Protein AF-0000000078817291 (afdb_homodimer)

Foldseek 3Di:
DVVVVVVVVVVVVVVVVVVVCVVVVVVCVVVAFPVDWDFPPDDDDDQVVVQTKTWGHPDLFKIKIKGADAPVQDDPVQWGDPVVVVVRCCVHQLVSVCSNLVNFHKDWDDKDKDFAATHHHGWMKMKMKGFPDDDPFKTWIKMFIDTPNHTGMIMITMMTGDDDPPPPPDPPD/DVVVVVVVVVVVVVVVVVVVCVVVVVVVVVVAFPVDWDFPPDDDDDQVVVQTKTWGHPDLFKIKIKGADAPVQADPVQWGDPVVVVVRCCVHQLVSVCSNLVNFHKDWDDKDKDFAATHHHGWMKMKMKGFPDDDPFKTWIKMFIDTPNHTGMIMITMMTGDDDPPPPPDPPD

Secondary structure (DSSP, 8-state):
-HHHHHHHHHHHHHHHHHHHHHHHHHHHHHHH---S-EE---SSSHHHHTT--EEEE-SSSEEEEEEE--GGGB-TTSSB-HHHHHHHHHHHHHHHHHHHTTS--EEEEEEEEEE-----TTPEEEEEEEEEEE-SSEEEEEEEEEETTEEEEEEEEEEEEPP----------/-HHHHHHHHHHHHHHHHHHHHHHHHHHHHHHH---S-EE---SSSHHHHTT--EEEE-SSSEEEEEEE--GGGB-TTSSB-HHHHHHHHHHHHHHHHHHHTTS--EEEEEEEEEE-----TTPEEEEEEEEEEE-SSEEEEEEEEEETTEEEEEEEEEEEEPP----------

Radius of gyration: 27.85 Å; Cα contacts (8 Å, |Δi|>4): 710; chains: 2; bounding box: 66×127×63 Å

Nearest PDB structures (foldseek):
  4ord-assembly1_A  TM=9.014E-01  e=3.142E-10  Danio rerio
  2h4u-assembly1_A  TM=9.030E-01  e=4.399E-10  Homo sapiens
  4k02-assembly1_A  TM=8.921E-01  e=9.120E-10  Arabidopsis thaliana
  3f5o-assembly1_B  TM=9.009E-01  e=1.207E-09  Homo sapiens
  2h4u-assembly1_D  TM=8.824E-01  e=1.277E-09  Homo sapiens

Solvent-accessible surface area (backbone atoms only — not comparable to full-atom values): 17825 Å² total; per-residue (Å²): 121,69,70,60,54,56,51,51,51,50,48,49,52,51,48,47,51,53,48,46,50,45,44,46,45,41,41,50,48,50,72,44,51,54,75,49,72,39,77,70,40,73,59,84,15,30,51,35,71,67,74,31,40,34,35,28,38,74,52,87,46,33,32,39,29,36,42,69,38,44,71,57,37,17,34,97,86,61,31,53,24,68,24,49,56,46,24,51,46,44,52,49,47,48,49,47,48,16,55,62,56,76,63,37,56,61,46,70,37,35,41,38,37,37,50,69,52,85,50,40,69,72,38,56,39,40,34,41,32,38,59,75,44,73,59,95,47,37,34,34,34,39,36,39,32,25,44,91,90,34,72,23,33,39,35,42,37,35,31,38,50,53,76,75,75,67,73,75,72,66,72,80,117,122,68,69,59,54,56,53,50,51,51,49,48,52,51,48,48,51,51,48,46,49,45,43,48,47,42,41,49,47,49,72,44,49,53,74,49,72,38,76,69,42,73,59,85,14,29,51,34,71,69,75,31,41,34,35,28,37,73,50,86,47,32,32,39,29,37,41,69,39,45,72,57,37,17,34,96,87,63,30,53,23,66,24,50,56,44,22,50,46,44,52,48,47,48,50,47,48,18,56,63,57,75,62,37,56,60,45,69,38,34,42,38,37,37,48,70,52,84,51,38,70,72,39,55,38,40,34,41,31,37,58,74,44,75,58,95,47,38,35,34,34,41,36,39,33,27,44,92,91,33,74,23,31,38,35,42,39,35,30,37,50,53,78,75,75,67,74,76,72,65,75,81,116

Sequence (346 aa):
MATKIISTKISYIFFYNCFYNLINFNLHIIKIMSNEFEQISIKSGFMKHNGGVLFRTMSETEYEFKSIINENHLNNAGITHGGYLSALIDAGAGTAAHRASGNAPCVTISLDLKFIGASKVGDEITGFTRILKKTNSLVFLFCELKCNNKIITSASGIWKILKIKSSNLGPGGMATKIISTKISYIFFYNCFYNLINFNLHIIKIMSNEFEQISIKSGFMKHNGGVLFRTMSETEYEFKSIINENHLNNAGITHGGYLSALIDAGAGTAAHRASGNAPCVTISLDLKFIGASKVGDEITGFTRILKKTNSLVFLFCELKCNNKIITSASGIWKILKIKSSNLGPGG

Organism: Pelagibacter ubique (strain HTCC1062) (NCBI:txid335992)

Structure (mmCIF, N/CA/C/O backbone):
data_AF-0000000078817291-model_v1
#
loop_
_entity.id
_entity.type
_entity.pdbx_description
1 polymer 'Thioesterase superfamily protein'
#
loop_
_atom_site.group_PDB
_atom_site.id
_atom_site.type_symbol
_atom_site.label_atom_id
_atom_site.label_alt_id
_atom_site.label_comp_id
_atom_site.label_asym_id
_atom_site.label_entity_id
_atom_site.label_seq_id
_atom_site.pdbx_PDB_ins_code
_atom_site.Cartn_x
_atom_site.Cartn_y
_atom_site.Cartn_z
_atom_site.occupancy
_atom_site.B_iso_or_equiv
_atom_site.auth_seq_id
_atom_site.auth_comp_id
_atom_site.auth_asym_id
_atom_site.auth_atom_id
_atom_site.pdbx_PDB_model_num
ATOM 1 N N . MET A 1 1 ? 8.359 61.969 35.188 1 34.5 1 MET A N 1
ATOM 2 C CA . MET A 1 1 ? 7.727 61.844 33.875 1 34.5 1 MET A CA 1
ATOM 3 C C . MET A 1 1 ? 8.312 60.688 33.062 1 34.5 1 MET A C 1
ATOM 5 O O . MET A 1 1 ? 7.715 60.219 32.094 1 34.5 1 MET A O 1
ATOM 9 N N . ALA A 1 2 ? 9.539 60.281 33.438 1 52.88 2 ALA A N 1
ATOM 10 C CA . ALA A 1 2 ? 10.266 59.25 32.688 1 52.88 2 ALA A CA 1
ATOM 11 C C . ALA A 1 2 ? 9.758 57.875 33.031 1 52.88 2 ALA A C 1
ATOM 13 O O . ALA A 1 2 ? 9.844 56.938 32.219 1 52.88 2 ALA A O 1
ATOM 14 N N . THR A 1 3 ? 9.133 57.719 34.188 1 53.56 3 THR A N 1
ATOM 15 C CA . THR A 1 3 ? 8.742 56.375 34.562 1 53.56 3 THR A CA 1
ATOM 16 C C . THR A 1 3 ? 7.5 55.938 33.812 1 53.56 3 THR A C 1
ATOM 18 O O . THR A 1 3 ? 7.309 54.75 33.594 1 53.56 3 THR A O 1
ATOM 21 N N . LYS A 1 4 ? 6.672 56.938 33.312 1 56.59 4 LYS A N 1
ATOM 22 C CA . LYS A 1 4 ? 5.441 56.531 32.625 1 56.59 4 LYS A CA 1
ATOM 23 C C . LYS A 1 4 ? 5.723 56.125 31.188 1 56.59 4 LYS A C 1
ATOM 25 O O . LYS A 1 4 ? 5.027 55.281 30.641 1 56.59 4 LYS A O 1
ATOM 30 N N . ILE A 1 5 ? 6.891 56.562 30.641 1 56.38 5 ILE A N 1
ATOM 31 C CA . ILE A 1 5 ? 7.16 56.219 29.25 1 56.38 5 ILE A CA 1
ATOM 32 C C . ILE A 1 5 ? 7.648 54.781 29.141 1 56.38 5 ILE A C 1
ATOM 34 O O . ILE A 1 5 ? 7.258 54.062 28.219 1 56.38 5 ILE A O 1
ATOM 38 N N . ILE A 1 6 ? 8.328 54.312 30.234 1 60.19 6 ILE A N 1
ATOM 39 C CA . ILE A 1 6 ? 8.852 52.938 30.188 1 60.19 6 ILE A CA 1
ATOM 40 C C . ILE A 1 6 ? 7.711 51.938 30.375 1 60.19 6 ILE A C 1
ATOM 42 O O . ILE 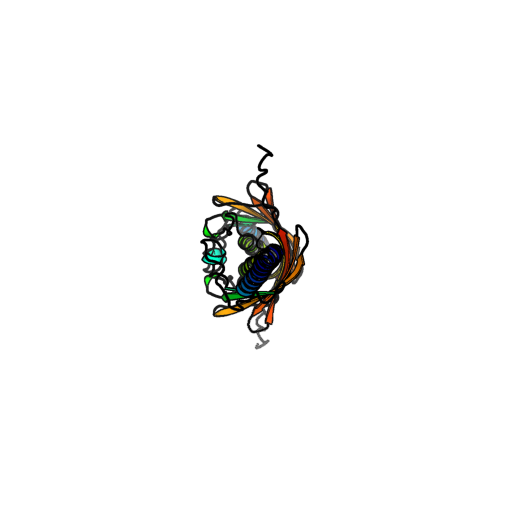A 1 6 ? 7.66 50.906 29.688 1 60.19 6 ILE A O 1
ATOM 46 N N . SER A 1 7 ? 6.699 52.438 31.094 1 60.31 7 SER A N 1
ATOM 47 C CA . SER A 1 7 ? 5.582 51.531 31.297 1 60.31 7 SER A CA 1
ATOM 48 C C . SER A 1 7 ? 4.715 51.406 30.047 1 60.31 7 SER A C 1
ATOM 50 O O . SER A 1 7 ? 4.273 50.312 29.703 1 60.31 7 SER A O 1
ATOM 52 N N . THR A 1 8 ? 4.691 52.531 29.234 1 61.34 8 THR A N 1
ATOM 53 C CA . THR A 1 8 ? 3.857 52.469 28.047 1 61.34 8 THR A CA 1
ATOM 54 C C . THR A 1 8 ? 4.551 51.719 26.922 1 61.34 8 THR A C 1
ATOM 56 O O . THR A 1 8 ? 3.895 51.031 26.125 1 61.34 8 THR A O 1
ATOM 59 N N . LYS A 1 9 ? 5.945 51.719 26.828 1 65.69 9 LYS A N 1
ATOM 60 C CA . LYS A 1 9 ? 6.676 51 25.812 1 65.69 9 LYS A CA 1
ATOM 61 C C . LYS A 1 9 ? 6.688 49.5 26.109 1 65.69 9 LYS A C 1
ATOM 63 O O . LYS A 1 9 ? 6.535 48.656 25.219 1 65.69 9 LYS A O 1
ATOM 68 N N . ILE A 1 10 ? 6.664 49.188 27.422 1 61.78 10 ILE A N 1
ATOM 69 C CA . ILE A 1 10 ? 6.629 47.781 27.797 1 61.78 10 ILE A CA 1
ATOM 70 C C . ILE A 1 10 ? 5.23 47.219 27.562 1 61.78 10 ILE A C 1
ATOM 72 O O . ILE A 1 10 ? 5.082 46.094 27.047 1 61.78 10 ILE A O 1
ATOM 76 N N . SER A 1 11 ? 4.234 48.188 27.766 1 63.41 11 SER A N 1
ATOM 77 C CA . SER A 1 11 ? 2.867 47.75 27.516 1 63.41 11 SER A CA 1
ATOM 78 C C . SER A 1 11 ? 2.607 47.594 26.016 1 63.41 11 SER A C 1
ATOM 80 O O . SER A 1 11 ? 1.955 46.656 25.578 1 63.41 11 SER A O 1
ATOM 82 N N . TYR A 1 12 ? 3.309 48.438 25.219 1 63.47 12 TYR A N 1
ATOM 83 C CA . TYR A 1 12 ? 3.129 48.344 23.781 1 63.47 12 TYR A CA 1
ATOM 84 C C . TYR A 1 12 ? 3.865 47.156 23.219 1 63.47 12 TYR A C 1
ATOM 86 O O . TYR A 1 12 ? 3.346 46.438 22.344 1 63.47 12 TYR A O 1
ATOM 94 N N . ILE A 1 13 ? 5.035 46.844 23.766 1 61.28 13 ILE A N 1
ATOM 95 C CA . ILE A 1 13 ? 5.801 45.688 23.312 1 61.28 13 ILE A CA 1
ATOM 96 C C . ILE A 1 13 ? 5.105 44.406 23.766 1 61.28 13 ILE A C 1
ATOM 98 O O . ILE A 1 13 ? 5.004 43.438 23 1 61.28 13 ILE A O 1
ATOM 102 N N . PHE A 1 14 ? 4.516 44.344 24.969 1 60.59 14 PHE A N 1
ATOM 103 C CA . PHE A 1 14 ? 3.756 43.188 25.453 1 60.59 14 PHE A CA 1
ATOM 104 C C . PHE A 1 14 ? 2.465 43.031 24.656 1 60.59 14 PHE A C 1
ATOM 106 O O . PHE A 1 14 ? 2.105 41.906 24.281 1 60.59 14 PHE A O 1
ATOM 113 N N . PHE A 1 15 ? 1.815 44.156 24.312 1 60.88 15 PHE A N 1
ATOM 114 C CA . PHE A 1 15 ? 0.6 44.094 23.516 1 60.88 15 PHE A CA 1
ATOM 115 C C . PHE A 1 15 ? 0.917 43.688 22.078 1 60.88 15 PHE A C 1
ATOM 117 O O . PHE A 1 15 ? 0.184 42.906 21.484 1 60.88 15 PHE A O 1
ATOM 124 N N . TYR A 1 16 ? 2.031 44.062 21.547 1 57.22 16 TYR A N 1
ATOM 125 C CA . TYR A 1 16 ? 2.463 43.688 20.219 1 57.22 16 TYR A CA 1
ATOM 126 C C . TYR A 1 16 ? 2.832 42.219 20.172 1 57.22 16 TYR A C 1
ATOM 128 O O . TYR A 1 16 ? 2.449 41.5 19.234 1 57.22 16 TYR A O 1
ATOM 136 N N . ASN A 1 17 ? 3.473 41.688 21.172 1 59.72 17 ASN A N 1
ATOM 137 C CA . ASN A 1 17 ? 3.824 40.25 21.203 1 59.72 17 ASN A CA 1
ATOM 138 C C . ASN A 1 17 ? 2.596 39.375 21.453 1 59.72 17 ASN A C 1
ATOM 140 O O . ASN A 1 17 ? 2.469 38.312 20.859 1 59.72 17 ASN A O 1
ATOM 144 N N . CYS A 1 18 ? 1.639 39.812 22.312 1 57.06 18 CYS A N 1
ATOM 145 C CA . CYS A 1 18 ? 0.366 39.125 22.484 1 57.06 18 CYS A CA 1
ATOM 146 C C . CYS A 1 18 ? -0.467 39.188 21.219 1 57.06 18 CYS A C 1
ATOM 148 O O . CYS A 1 18 ? -1.052 38.156 20.812 1 57.06 18 CYS A O 1
ATOM 150 N N . PHE A 1 19 ? -0.463 40.281 20.547 1 60.22 19 PHE A N 1
ATOM 151 C CA . PHE A 1 19 ? -1.183 40.438 19.281 1 60.22 19 PHE A CA 1
ATOM 152 C C . PHE A 1 19 ? -0.507 39.656 18.172 1 60.22 19 PHE A C 1
ATOM 154 O O . PHE A 1 19 ? -1.18 39 17.375 1 60.22 19 PHE A O 1
ATOM 161 N N . TYR A 1 20 ? 0.756 39.594 18.141 1 54.47 20 TYR A N 1
ATOM 162 C CA . TYR A 1 20 ? 1.513 38.812 17.188 1 54.47 20 TYR A CA 1
ATOM 163 C C . TYR A 1 20 ? 1.327 37.312 17.469 1 54.47 20 TYR A C 1
ATOM 165 O O . TYR A 1 20 ? 1.122 36.531 16.531 1 54.47 20 TYR A O 1
ATOM 173 N N . ASN A 1 21 ? 1.396 36.875 18.703 1 58.47 21 ASN A N 1
ATOM 174 C CA . ASN A 1 21 ? 1.086 35.5 19.047 1 58.47 21 ASN A CA 1
ATOM 175 C C . ASN A 1 21 ? -0.374 35.156 18.766 1 58.47 21 ASN A C 1
ATOM 177 O O . ASN A 1 21 ? -0.682 34.062 18.312 1 58.47 21 ASN A O 1
ATOM 181 N N . LEU A 1 22 ? -1.215 36.156 18.953 1 57.78 22 LEU A N 1
ATOM 182 C CA . LEU A 1 22 ? -2.621 36 18.609 1 57.78 22 LEU A CA 1
ATOM 183 C C . LEU A 1 22 ? -2.801 35.938 17.094 1 57.78 22 LEU A C 1
ATOM 185 O O . LEU A 1 22 ? -3.58 35.125 16.578 1 57.78 22 LEU A O 1
ATOM 189 N N . ILE A 1 23 ? -2.125 36.719 16.406 1 55.28 23 ILE A N 1
ATOM 190 C CA . ILE A 1 23 ? -2.17 36.688 14.945 1 55.28 23 ILE A CA 1
ATOM 191 C C . ILE A 1 23 ? -1.49 35.406 14.438 1 55.28 23 ILE A C 1
ATOM 193 O O . ILE A 1 23 ? -2.012 34.75 13.555 1 55.28 23 ILE A O 1
ATOM 197 N N . ASN A 1 24 ? -0.337 35.094 14.891 1 54.78 24 ASN A N 1
ATOM 198 C CA . ASN A 1 24 ? 0.301 33.844 14.539 1 54.78 24 ASN A CA 1
ATOM 199 C C . ASN A 1 24 ? -0.535 32.656 14.992 1 54.78 24 ASN A C 1
ATOM 201 O O . ASN A 1 24 ? -0.648 31.656 14.273 1 54.78 24 ASN A O 1
ATOM 205 N N . PHE A 1 25 ? -1.05 32.781 16.203 1 51.44 25 PHE A N 1
ATOM 206 C CA . PHE A 1 25 ? -2.041 31.797 16.656 1 51.44 25 PHE A CA 1
ATOM 207 C C . PHE A 1 25 ? -3.283 31.844 15.773 1 51.44 25 PHE A C 1
ATOM 209 O O . PHE A 1 25 ? -3.803 30.812 15.367 1 51.44 25 PHE A O 1
ATOM 216 N N . ASN A 1 26 ? -3.715 33 15.516 1 52.56 26 ASN A N 1
ATOM 217 C CA . ASN A 1 26 ? -4.809 33.156 14.562 1 52.56 26 ASN A CA 1
ATOM 218 C C . ASN A 1 26 ? -4.398 32.719 13.164 1 52.56 26 ASN A C 1
ATOM 220 O O . ASN A 1 26 ? -5.176 32.062 12.461 1 52.56 26 ASN A O 1
ATOM 224 N N . LEU A 1 27 ? -3.238 33.156 12.688 1 48.28 27 LEU A N 1
ATOM 225 C CA . LEU A 1 27 ? -2.73 32.656 11.406 1 48.28 27 LEU A CA 1
ATOM 226 C C . LEU A 1 27 ? -2.467 31.156 11.469 1 48.28 27 LEU A C 1
ATOM 228 O O . LEU A 1 27 ? -2.74 30.438 10.5 1 48.28 27 LEU A O 1
ATOM 232 N N . HIS A 1 28 ? -1.741 30.719 12.453 1 47.62 28 HIS A N 1
ATOM 233 C CA . HIS A 1 28 ? -1.679 29.281 12.695 1 47.62 28 HIS A CA 1
ATOM 234 C C . HIS A 1 28 ? -3.076 28.688 12.82 1 47.62 28 HIS A C 1
ATOM 236 O O . HIS A 1 28 ? -3.352 27.625 12.266 1 47.62 28 HIS A O 1
ATOM 242 N N . ILE A 1 29 ? -3.9 29.359 13.562 1 47.78 29 ILE A N 1
ATOM 243 C CA . ILE A 1 29 ? -5.309 28.984 13.594 1 47.78 29 ILE A CA 1
ATOM 244 C C . ILE A 1 29 ? -5.922 29.156 12.203 1 47.78 29 ILE A C 1
ATOM 246 O O . ILE A 1 29 ? -6.691 28.312 11.742 1 47.78 29 ILE A O 1
ATOM 250 N N . ILE A 1 30 ? -5.617 30.266 11.578 1 46.88 30 ILE A N 1
ATOM 251 C CA . ILE A 1 30 ? -6.105 30.438 10.211 1 46.88 30 ILE A CA 1
ATOM 252 C C . ILE A 1 30 ? -5.453 29.422 9.289 1 46.88 30 ILE A C 1
ATOM 254 O O . ILE A 1 30 ? -6.113 28.859 8.414 1 46.88 30 ILE A O 1
ATOM 258 N N . LYS A 1 31 ? -4.133 29.406 9.172 1 46.75 31 LYS A N 1
ATOM 259 C CA . LYS A 1 31 ? -3.492 28.297 8.453 1 46.75 31 LYS A CA 1
ATOM 260 C C . LYS A 1 31 ? -4.004 26.953 8.938 1 46.75 31 LYS A C 1
ATOM 262 O O . LYS A 1 31 ? -3.887 25.953 8.234 1 46.75 31 LYS A O 1
ATOM 267 N N . ILE A 1 32 ? -4.168 26.812 10.18 1 45.78 32 ILE A N 1
ATOM 268 C CA . ILE A 1 32 ? -4.969 25.688 10.672 1 45.78 32 ILE A CA 1
ATOM 269 C C . ILE A 1 32 ? -6.105 25.406 9.695 1 45.78 32 ILE A C 1
ATOM 271 O O . ILE A 1 32 ? -6.266 24.266 9.234 1 45.78 32 ILE A O 1
ATOM 275 N N . MET A 1 33 ? -7.547 25.625 10.117 1 47.94 33 MET A N 1
ATOM 276 C CA . MET A 1 33 ? -8.766 24.891 9.766 1 47.94 33 MET A CA 1
ATOM 277 C C . MET A 1 33 ? -9.234 25.281 8.367 1 47.94 33 MET A C 1
ATOM 279 O O . MET A 1 33 ? -10.32 25.844 8.211 1 47.94 33 MET A O 1
ATOM 283 N N . SER A 1 34 ? -8.562 26.031 7.656 1 55.28 34 SER A N 1
ATOM 284 C CA . SER A 1 34 ? -9.445 26.062 6.496 1 55.28 34 SER A CA 1
ATOM 285 C C . SER A 1 34 ? -9.93 24.672 6.121 1 55.28 34 SER A C 1
ATOM 287 O O . SER A 1 34 ? -9.125 23.75 5.957 1 55.28 34 SER A O 1
ATOM 289 N N . ASN A 1 35 ? -11.055 24.25 6.809 1 74 35 ASN A N 1
ATOM 290 C CA . ASN A 1 35 ? -11.844 23.031 6.719 1 74 35 ASN A CA 1
ATOM 291 C C . ASN A 1 35 ? -12.102 22.625 5.266 1 74 35 ASN A C 1
ATOM 293 O O . ASN A 1 35 ? -12.984 21.812 4.988 1 74 35 ASN A O 1
ATOM 297 N N . GLU A 1 36 ? -11.234 23.406 4.449 1 91.31 36 GLU A N 1
ATOM 298 C CA . GLU A 1 36 ? -11.484 23.031 3.061 1 91.31 36 GLU A CA 1
ATOM 299 C C . GLU A 1 36 ? -10.445 22.016 2.574 1 91.31 36 GLU A C 1
ATOM 301 O O . GLU A 1 36 ? -9.305 22.016 3.051 1 91.31 36 GLU A O 1
ATOM 306 N N . PHE A 1 37 ? -10.852 21.25 1.65 1 96.38 37 PHE A N 1
ATOM 307 C CA . PHE A 1 37 ? -9.945 20.281 1.035 1 96.38 37 PHE A CA 1
ATOM 308 C C . PHE A 1 37 ? -8.922 20.984 0.151 1 96.38 37 PHE A C 1
ATOM 310 O O . PHE A 1 37 ? -9.266 21.938 -0.563 1 96.38 37 PHE A O 1
ATOM 317 N N . GLU A 1 38 ? -7.727 20.594 0.246 1 96 38 GLU A N 1
ATOM 318 C CA . GLU A 1 38 ? -6.66 21.062 -0.639 1 96 38 GLU A CA 1
ATOM 319 C C . GLU A 1 38 ? -5.977 19.875 -1.332 1 96 38 GLU A C 1
ATOM 321 O O . GLU A 1 38 ? -5.84 18.797 -0.751 1 96 38 GLU A O 1
ATOM 326 N N . GLN A 1 39 ? -5.562 20.094 -2.586 1 96.69 39 GLN A N 1
ATOM 327 C CA . GLN A 1 39 ? -4.773 19.094 -3.293 1 96.69 39 GLN A CA 1
ATOM 328 C C . GLN A 1 39 ? -3.35 19.031 -2.75 1 96.69 39 GLN A C 1
ATOM 330 O O . GLN A 1 39 ? -2.598 20 -2.844 1 96.69 39 GLN A O 1
ATOM 335 N N . ILE A 1 40 ? -2.986 17.859 -2.293 1 95.19 40 ILE A N 1
ATOM 336 C CA . ILE A 1 40 ? -1.677 17.797 -1.654 1 95.19 40 ILE A CA 1
ATOM 337 C C . ILE A 1 40 ? -0.678 17.125 -2.596 1 95.19 40 ILE A C 1
ATOM 339 O O . ILE A 1 40 ? 0.53 17.156 -2.348 1 95.19 40 ILE A O 1
ATOM 343 N N . SER A 1 41 ? -1.176 16.531 -3.625 1 96.06 41 SER A N 1
ATOM 344 C CA . SER A 1 41 ? -0.306 15.93 -4.633 1 96.06 41 SER A CA 1
ATOM 345 C C . SER A 1 41 ? 0.025 16.922 -5.738 1 96.06 41 SER A C 1
ATOM 347 O O . SER A 1 41 ? -0.439 16.781 -6.871 1 96.06 41 SER A O 1
ATOM 349 N N . ILE A 1 42 ? 0.9 17.844 -5.441 1 92.81 42 ILE A N 1
ATOM 350 C CA . ILE A 1 42 ? 1.179 18.938 -6.348 1 92.81 42 ILE A CA 1
ATOM 351 C C . ILE A 1 42 ? 2.459 18.656 -7.133 1 92.81 42 ILE A C 1
ATOM 353 O O . ILE A 1 42 ? 2.539 18.953 -8.328 1 92.81 42 ILE A O 1
ATOM 357 N N . LYS A 1 43 ? 3.426 18.109 -6.504 1 92.38 43 LYS A N 1
ATOM 358 C CA . LYS A 1 43 ? 4.691 17.766 -7.152 1 92.38 43 LYS A CA 1
ATOM 359 C C . LYS A 1 43 ? 4.574 16.453 -7.93 1 92.38 43 LYS A C 1
ATOM 361 O O . LYS A 1 43 ? 3.891 15.531 -7.492 1 92.38 43 LYS A O 1
ATOM 366 N N . SER A 1 44 ? 5.262 16.484 -9.062 1 95.19 44 SER A N 1
ATOM 367 C CA . SER A 1 44 ? 5.309 15.227 -9.797 1 95.19 44 SER A CA 1
ATOM 368 C C . SER A 1 44 ? 5.777 14.078 -8.906 1 95.19 44 SER A C 1
ATOM 370 O O . SER A 1 44 ? 6.652 14.266 -8.062 1 95.19 44 SER A O 1
ATOM 372 N N . GLY A 1 45 ? 5.207 12.906 -9.086 1 97.62 45 GLY A N 1
ATOM 373 C CA . GLY A 1 45 ? 5.5 11.727 -8.289 1 97.62 45 GLY A CA 1
ATOM 374 C C . GLY A 1 45 ? 4.363 10.727 -8.258 1 97.62 45 GLY A C 1
ATOM 375 O O . GLY A 1 45 ? 3.471 10.766 -9.109 1 97.62 45 GLY A O 1
ATOM 376 N N . PHE A 1 46 ? 4.461 9.828 -7.32 1 98.75 46 PHE A N 1
ATOM 377 C CA . PHE A 1 46 ? 3.613 8.641 -7.32 1 98.75 46 PHE A CA 1
ATOM 378 C C . PHE A 1 46 ? 2.145 9.031 -7.199 1 98.75 46 PHE A C 1
ATOM 380 O O . PHE A 1 46 ? 1.312 8.594 -7.996 1 98.75 46 PHE A O 1
ATOM 387 N N . MET A 1 47 ? 1.816 9.906 -6.23 1 98.56 47 MET A N 1
ATOM 388 C CA . MET A 1 47 ? 0.403 10.156 -5.969 1 98.56 47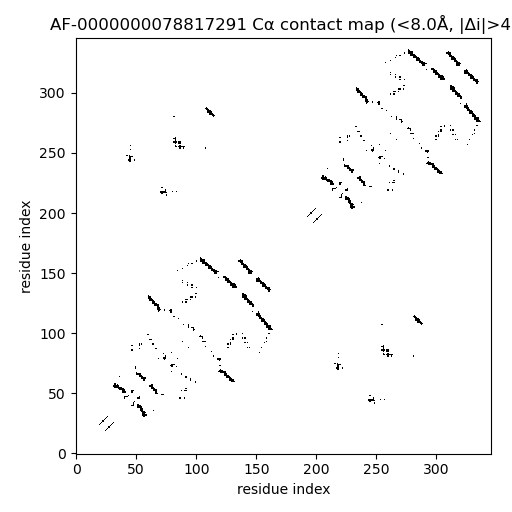 MET A CA 1
ATOM 389 C C . MET A 1 47 ? -0.185 11.102 -7.012 1 98.56 47 MET A C 1
ATOM 391 O O . MET A 1 47 ? -1.356 10.977 -7.375 1 98.56 47 MET A O 1
ATOM 395 N N . LYS A 1 48 ? 0.581 12.031 -7.488 1 97.94 48 LYS A N 1
ATOM 396 C CA . LYS A 1 48 ? 0.077 12.844 -8.594 1 97.94 48 LYS A CA 1
ATOM 397 C C . LYS A 1 48 ? -0.185 11.984 -9.828 1 97.94 48 LYS A C 1
ATOM 399 O O . LYS A 1 48 ? -1.214 12.141 -10.484 1 97.94 48 LYS A O 1
ATOM 404 N N . HIS A 1 49 ? 0.718 11.094 -10.141 1 98.5 49 HIS A N 1
ATOM 405 C CA . HIS A 1 49 ? 0.582 10.164 -11.258 1 98.5 49 HIS A CA 1
ATOM 406 C C . HIS A 1 49 ? -0.687 9.328 -11.125 1 98.5 49 HIS A C 1
ATOM 408 O O . HIS A 1 49 ? -1.291 8.945 -12.133 1 98.5 49 HIS A O 1
ATOM 414 N N . ASN A 1 50 ? -1.122 9.086 -9.883 1 98.56 50 ASN A N 1
ATOM 415 C CA . ASN A 1 50 ? -2.262 8.203 -9.641 1 98.56 50 ASN A CA 1
ATOM 416 C C . ASN A 1 50 ? -3.494 8.992 -9.211 1 98.56 50 ASN A C 1
ATOM 418 O O . ASN A 1 50 ? -4.328 8.484 -8.453 1 98.56 50 ASN A O 1
ATOM 422 N N . GLY A 1 51 ? -3.613 10.203 -9.602 1 96.31 51 GLY A N 1
ATOM 423 C CA . GLY A 1 51 ? -4.871 10.922 -9.477 1 96.31 51 GLY A CA 1
ATOM 424 C C . GLY A 1 51 ? -4.875 11.93 -8.344 1 96.31 51 GLY A C 1
ATOM 425 O O . GLY A 1 51 ? -5.789 12.75 -8.242 1 96.31 51 GLY A O 1
ATOM 426 N N . GLY A 1 52 ? -3.918 11.844 -7.406 1 97 52 GLY A N 1
ATOM 427 C CA . GLY A 1 52 ? -3.799 12.828 -6.344 1 97 52 GLY A CA 1
ATOM 428 C C . GLY A 1 52 ? -4.684 12.523 -5.148 1 97 52 GLY A C 1
ATOM 429 O O . GLY A 1 52 ? -5.461 11.57 -5.172 1 97 52 GLY A O 1
ATOM 430 N N . VAL A 1 53 ? -4.512 13.367 -4.113 1 98.25 53 VAL A N 1
ATOM 431 C CA . VAL A 1 53 ? -5.242 13.227 -2.859 1 98.25 53 VAL A CA 1
ATOM 432 C C . VAL A 1 53 ? -5.656 14.602 -2.346 1 98.25 53 VAL A C 1
ATOM 434 O O . VAL A 1 53 ? -4.828 15.508 -2.232 1 98.25 53 VAL A O 1
ATOM 437 N N . LEU A 1 54 ? -6.953 14.766 -2.123 1 98.56 54 LEU A N 1
ATOM 438 C CA . LEU A 1 54 ? -7.434 15.945 -1.416 1 98.56 54 LEU A CA 1
ATOM 439 C C . LEU A 1 54 ? -7.359 15.75 0.094 1 98.56 54 LEU A C 1
ATOM 441 O O . LEU A 1 54 ? -7.664 14.664 0.597 1 98.56 54 LEU A O 1
ATOM 445 N N . PHE A 1 55 ? -6.977 16.859 0.778 1 98.56 55 PHE A N 1
ATOM 446 C CA . PHE A 1 55 ? -6.668 16.703 2.195 1 98.56 55 PHE A CA 1
ATOM 447 C C . PHE A 1 55 ? -7.168 17.906 2.984 1 98.56 55 PHE A C 1
ATOM 449 O O . PHE A 1 55 ? -7.105 19.047 2.504 1 98.56 55 PHE A O 1
ATOM 456 N N . ARG A 1 56 ? -7.676 17.625 4.191 1 97.62 56 ARG A N 1
ATOM 457 C CA . ARG A 1 56 ? -7.996 18.75 5.062 1 97.62 56 ARG A CA 1
ATOM 458 C C . ARG A 1 56 ? -7.727 18.406 6.523 1 97.62 56 ARG A C 1
ATOM 460 O O . ARG A 1 56 ? -7.805 17.234 6.914 1 97.62 56 ARG A O 1
ATOM 467 N N . THR A 1 57 ? -7.422 19.438 7.262 1 97.25 57 THR A N 1
ATOM 468 C CA . THR A 1 57 ? -7.234 19.344 8.703 1 97.25 57 THR A CA 1
ATOM 469 C C . THR A 1 57 ? -8.547 19.609 9.438 1 97.25 57 THR A C 1
ATOM 471 O O . THR A 1 57 ? -9.164 20.656 9.266 1 97.25 57 THR A O 1
ATOM 474 N N . MET A 1 58 ? -8.969 18.578 10.156 1 97.25 58 MET A N 1
ATOM 475 C CA . MET A 1 58 ? -10.211 18.719 10.898 1 97.25 58 MET A CA 1
ATOM 476 C C . MET A 1 58 ? -9.953 19.25 12.305 1 97.25 58 MET A C 1
ATOM 478 O O . MET A 1 58 ? -10.75 20.016 12.844 1 97.25 58 MET A O 1
ATOM 482 N N . SER A 1 59 ? -8.906 18.859 12.906 1 96.19 59 SER A N 1
ATOM 483 C CA . SER A 1 59 ? -8.406 19.281 14.211 1 96.19 59 SER A CA 1
ATOM 484 C C . SER A 1 59 ? -6.906 19.031 14.336 1 96.19 59 SER A C 1
ATOM 486 O O . SER A 1 59 ? -6.25 18.656 13.352 1 96.19 59 SER A O 1
ATOM 488 N N . GLU A 1 60 ? -6.395 19.219 15.492 1 93.75 60 GLU A N 1
ATOM 489 C CA . GLU A 1 60 ? -4.969 19 15.719 1 93.75 60 GLU A CA 1
ATOM 490 C C . GLU A 1 60 ? -4.602 17.531 15.555 1 93.75 60 GLU A C 1
ATOM 492 O O . GLU A 1 60 ? -3.455 17.203 15.25 1 93.75 60 GLU A O 1
ATOM 497 N N . THR A 1 61 ? -5.574 16.656 15.75 1 98.06 61 THR A N 1
ATOM 498 C CA . THR A 1 61 ? -5.246 15.234 15.758 1 98.06 61 THR A CA 1
ATOM 499 C C . THR A 1 61 ? -6.102 14.477 14.75 1 98.06 61 THR A C 1
ATOM 501 O O . THR A 1 61 ? -6.023 13.25 14.656 1 98.06 61 THR A O 1
ATOM 504 N N . GLU A 1 62 ? -6.973 15.172 14.109 1 98.56 62 GLU A N 1
ATOM 505 C CA . GLU A 1 62 ? -7.887 14.523 13.172 1 98.56 62 GLU A CA 1
ATOM 506 C C . GLU A 1 62 ? -7.766 15.125 11.773 1 98.56 62 GLU A C 1
ATOM 508 O O . GLU A 1 62 ? -7.781 16.344 11.617 1 98.56 62 GLU A O 1
ATOM 513 N N . TYR A 1 63 ? -7.727 14.273 10.828 1 98.62 63 TYR A N 1
ATOM 514 C CA . TYR A 1 63 ? -7.539 14.68 9.438 1 98.62 63 TYR A CA 1
ATOM 515 C C . TYR A 1 63 ? -8.43 13.867 8.508 1 98.62 63 TYR A C 1
ATOM 517 O O . TYR A 1 63 ? -8.844 12.758 8.852 1 98.62 63 TYR A O 1
ATOM 525 N N . GLU A 1 64 ? -8.758 14.484 7.395 1 98.81 64 GLU A N 1
ATOM 526 C CA . GLU A 1 64 ? -9.578 13.844 6.367 1 98.81 64 GLU A CA 1
ATOM 527 C C . GLU A 1 64 ? -8.938 13.977 4.992 1 98.81 64 GLU A C 1
ATOM 529 O O . GLU A 1 64 ? -8.273 14.969 4.703 1 98.81 64 GLU A O 1
ATOM 534 N N . PHE A 1 65 ? -9.109 12.977 4.168 1 98.81 65 PHE A N 1
ATOM 535 C CA . PHE A 1 65 ? -8.617 13.023 2.795 1 98.81 65 PHE A CA 1
ATOM 536 C C . PHE A 1 65 ? -9.523 12.227 1.864 1 98.81 65 PHE A C 1
ATOM 538 O O . PHE A 1 65 ? -10.352 11.438 2.32 1 98.81 65 PHE A O 1
ATOM 545 N N . LYS A 1 66 ? -9.438 12.469 0.574 1 98.5 66 LYS A N 1
ATOM 546 C CA . LYS A 1 66 ? -10.336 11.766 -0.337 1 98.5 66 LYS A CA 1
ATOM 547 C C . LYS A 1 66 ? -9.719 11.641 -1.729 1 98.5 66 LYS A C 1
ATOM 549 O O . LYS A 1 66 ? -8.805 12.391 -2.076 1 98.5 66 LYS A O 1
ATOM 554 N N . SER A 1 67 ? -10.148 10.742 -2.436 1 98.56 67 SER A N 1
ATOM 555 C CA . SER A 1 67 ? -9.812 10.469 -3.828 1 98.56 67 SER A CA 1
ATOM 556 C C . SER A 1 67 ? -10.984 9.844 -4.57 1 98.56 67 SER A C 1
ATOM 558 O O . SER A 1 67 ? -11.875 9.258 -3.953 1 98.56 67 SER A O 1
ATOM 560 N N . ILE A 1 68 ? -10.984 9.984 -5.875 1 98.75 68 ILE A N 1
ATOM 561 C CA . ILE A 1 68 ? -12 9.367 -6.719 1 98.75 68 ILE A CA 1
ATOM 562 C C . ILE A 1 68 ? -11.383 8.219 -7.516 1 98.75 68 ILE A C 1
ATOM 564 O O . ILE A 1 68 ? -10.336 8.383 -8.141 1 98.75 68 ILE A O 1
ATOM 568 N N . ILE A 1 69 ? -12.094 7.055 -7.5 1 98.88 69 ILE A N 1
ATOM 569 C CA . ILE A 1 69 ? -11.57 5.859 -8.156 1 98.88 69 ILE A CA 1
ATOM 570 C C . ILE A 1 69 ? -11.75 5.977 -9.664 1 98.88 69 ILE A C 1
ATOM 572 O O . ILE A 1 69 ? -12.836 6.32 -10.148 1 98.88 69 ILE A O 1
ATOM 576 N N . ASN A 1 70 ? -10.695 5.766 -10.398 1 98.56 70 ASN A N 1
ATOM 577 C CA . ASN A 1 70 ? -10.75 5.715 -11.859 1 98.56 70 ASN A CA 1
ATOM 578 C C . ASN A 1 70 ? -10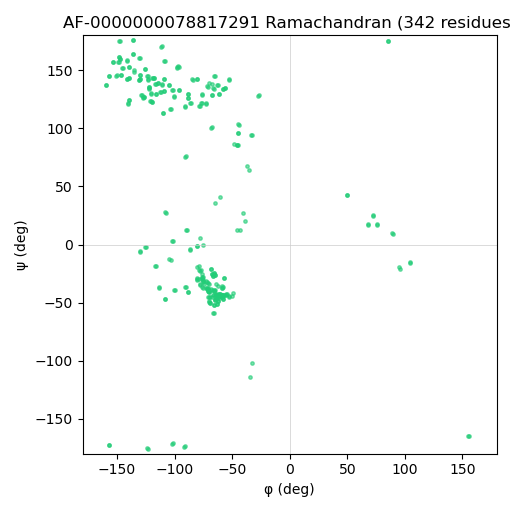.211 4.391 -12.398 1 98.56 70 ASN A C 1
ATOM 580 O O . ASN A 1 70 ? -9.852 3.5 -11.617 1 98.56 70 ASN A O 1
ATOM 584 N N . GLU A 1 71 ? -10.109 4.219 -13.703 1 98.44 71 GLU A N 1
ATOM 585 C CA . GLU A 1 71 ? -9.781 2.945 -14.336 1 98.44 71 GLU A CA 1
ATOM 586 C C . GLU A 1 71 ? -8.359 2.512 -14.008 1 98.44 71 GLU A C 1
ATOM 588 O O . GLU A 1 71 ? -8.062 1.316 -13.969 1 98.44 71 GLU A O 1
ATOM 593 N N . ASN A 1 72 ? -7.508 3.43 -13.734 1 98.44 72 ASN A N 1
ATOM 594 C CA . ASN A 1 72 ? -6.102 3.129 -13.469 1 98.44 72 ASN A CA 1
ATOM 595 C C . ASN A 1 72 ? -5.895 2.654 -12.039 1 98.44 72 ASN A C 1
ATOM 597 O O . ASN A 1 72 ? -4.77 2.342 -11.641 1 98.44 72 ASN A O 1
ATOM 601 N N . HIS A 1 73 ? -6.961 2.609 -11.258 1 98.81 73 HIS A N 1
ATOM 602 C CA . HIS A 1 73 ? -6.852 2.205 -9.859 1 98.81 73 HIS A CA 1
ATOM 603 C C . HIS A 1 73 ? -7.309 0.763 -9.664 1 98.81 73 HIS A C 1
ATOM 605 O O . HIS A 1 73 ? -7.312 0.253 -8.547 1 98.81 73 HIS A O 1
ATOM 611 N N . LEU A 1 74 ? -7.668 0.061 -10.719 1 98.44 74 LEU A N 1
ATOM 612 C CA . LEU A 1 74 ? -8.406 -1.189 -10.586 1 98.44 74 LEU A CA 1
ATOM 613 C C . LEU A 1 74 ? -7.465 -2.387 -10.641 1 98.44 74 LEU A C 1
ATOM 615 O O . LEU A 1 74 ? -6.391 -2.307 -11.234 1 98.44 74 LEU A O 1
ATOM 619 N N . ASN A 1 75 ? -7.945 -3.465 -9.984 1 96.81 75 ASN A N 1
ATOM 620 C CA . ASN A 1 75 ? -7.297 -4.762 -10.156 1 96.81 75 ASN A CA 1
ATOM 621 C C . ASN A 1 75 ? -7.93 -5.562 -11.289 1 96.81 75 ASN A C 1
ATOM 623 O O . ASN A 1 75 ? -8.75 -5.035 -12.047 1 96.81 75 ASN A O 1
ATOM 627 N N . ASN A 1 76 ? -7.453 -6.82 -11.406 1 93.69 76 ASN A N 1
ATOM 628 C CA . ASN A 1 76 ? -7.914 -7.633 -12.523 1 93.69 76 ASN A CA 1
ATOM 629 C C . ASN A 1 76 ? -9.391 -7.996 -12.383 1 93.69 76 ASN A C 1
ATOM 631 O O . ASN A 1 76 ? -10.039 -8.375 -13.367 1 93.69 76 ASN A O 1
ATOM 635 N N . ALA A 1 77 ? -9.914 -7.926 -11.156 1 94 77 ALA A N 1
ATOM 636 C CA . ALA A 1 77 ? -11.312 -8.281 -10.898 1 94 77 ALA A CA 1
ATOM 637 C C . ALA A 1 77 ? -12.227 -7.078 -11.125 1 94 77 ALA A C 1
ATOM 639 O O . ALA A 1 77 ? -13.445 -7.176 -10.93 1 94 77 ALA A O 1
ATOM 640 N N . GLY A 1 78 ? -11.688 -5.918 -11.414 1 96.31 78 GLY A N 1
ATOM 641 C CA . GLY A 1 78 ? -12.5 -4.754 -11.734 1 96.31 78 GLY A CA 1
ATOM 642 C C . GLY A 1 78 ? -12.875 -3.93 -10.516 1 96.31 78 GLY A C 1
ATOM 643 O O . GLY A 1 78 ? -13.766 -3.08 -10.586 1 96.31 78 GLY A O 1
ATOM 644 N N . ILE A 1 79 ? -12.305 -4.238 -9.422 1 98.06 79 ILE A N 1
ATOM 645 C CA . ILE A 1 79 ? -12.477 -3.428 -8.219 1 98.06 79 ILE A CA 1
ATOM 646 C C . ILE A 1 79 ? -11.164 -2.725 -7.879 1 98.06 79 ILE A C 1
ATOM 648 O O . ILE A 1 79 ? -10.133 -2.975 -8.516 1 98.06 79 ILE A O 1
ATOM 652 N N . THR A 1 80 ? -11.227 -1.792 -6.914 1 98.75 80 THR A N 1
ATOM 653 C CA . THR A 1 80 ? -10.039 -1.025 -6.57 1 98.75 80 THR A CA 1
ATOM 654 C C . THR A 1 80 ? -8.93 -1.946 -6.062 1 98.75 80 THR A C 1
ATOM 656 O O . THR A 1 80 ? -9.164 -2.793 -5.199 1 98.75 80 THR A O 1
ATOM 659 N N . HIS A 1 81 ? -7.801 -1.791 -6.621 1 98.81 81 HIS A N 1
ATOM 660 C CA . HIS A 1 81 ? -6.641 -2.578 -6.23 1 98.81 81 HIS A CA 1
ATOM 661 C C . HIS A 1 81 ? -6.258 -2.311 -4.777 1 98.81 81 HIS A C 1
ATOM 663 O O . HIS A 1 81 ? -6.215 -1.157 -4.344 1 98.81 81 HIS A O 1
ATOM 669 N N . GLY A 1 82 ? -5.93 -3.361 -3.998 1 98.75 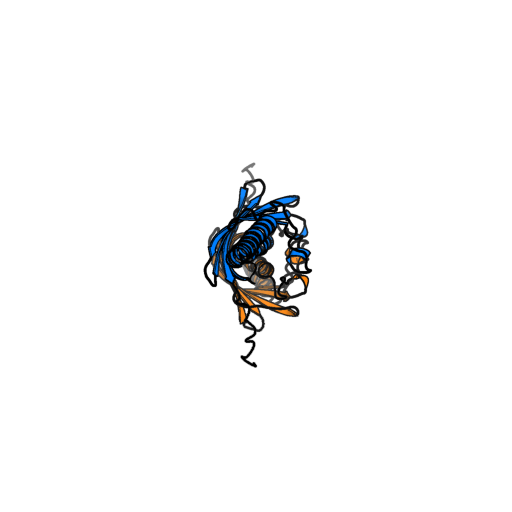82 GLY A N 1
ATOM 670 C CA . GLY A 1 82 ? -5.484 -3.184 -2.625 1 98.75 82 GLY A CA 1
ATOM 671 C C . GLY A 1 82 ? -4.258 -2.301 -2.504 1 98.75 82 GLY A C 1
ATOM 672 O O . GLY A 1 82 ? -4.09 -1.591 -1.511 1 98.75 82 GLY A O 1
ATOM 673 N N . GLY A 1 83 ? -3.396 -2.428 -3.453 1 98.81 83 GLY A N 1
ATOM 674 C CA . GLY A 1 83 ? -2.215 -1.58 -3.504 1 98.81 83 GLY A CA 1
ATOM 675 C C . GLY A 1 83 ? -2.543 -0.101 -3.576 1 98.81 83 GLY A C 1
ATOM 676 O O . GLY A 1 83 ? -1.845 0.725 -2.984 1 98.81 83 GLY A O 1
ATOM 677 N N . TYR A 1 84 ? -3.576 0.247 -4.293 1 98.88 84 TYR A N 1
ATOM 678 C CA . TYR A 1 84 ? -3.953 1.654 -4.344 1 98.88 84 TYR A CA 1
ATOM 679 C C . TYR A 1 84 ? -4.535 2.113 -3.014 1 98.88 84 TYR A C 1
ATOM 681 O O . TYR A 1 84 ? -4.258 3.225 -2.557 1 98.88 84 TYR A O 1
ATOM 689 N N . LEU A 1 85 ? -5.402 1.314 -2.465 1 98.94 85 LEU A N 1
ATOM 690 C CA . LEU A 1 85 ? -5.934 1.655 -1.149 1 98.94 85 LEU A CA 1
ATOM 691 C C . LEU A 1 85 ? -4.805 1.858 -0.144 1 98.94 85 LEU A C 1
ATOM 693 O O . LEU A 1 85 ? -4.848 2.789 0.665 1 98.94 85 LEU A O 1
ATOM 697 N N . SER A 1 86 ? -3.793 0.99 -0.172 1 98.94 86 SER A N 1
ATOM 698 C CA . SER A 1 86 ? -2.621 1.131 0.687 1 98.94 86 SER A CA 1
ATOM 699 C C . SER A 1 86 ? -1.91 2.457 0.437 1 98.94 86 SER A C 1
ATOM 701 O O . SER A 1 86 ? -1.507 3.139 1.382 1 98.94 86 SER A O 1
ATOM 703 N N . ALA A 1 87 ? -1.77 2.801 -0.811 1 98.88 87 ALA A N 1
ATOM 704 C CA . ALA A 1 87 ? -1.101 4.039 -1.201 1 98.88 87 ALA A CA 1
ATOM 705 C C . ALA A 1 87 ? -1.865 5.258 -0.694 1 98.88 87 ALA A C 1
ATOM 707 O O . ALA A 1 87 ? -1.261 6.23 -0.239 1 98.88 87 ALA A O 1
ATOM 708 N N . LEU A 1 88 ? -3.182 5.195 -0.838 1 98.81 88 LEU A N 1
ATOM 709 C CA . LEU A 1 88 ? -4.023 6.289 -0.358 1 98.81 88 LEU A CA 1
ATOM 710 C C . LEU A 1 88 ? -3.83 6.504 1.139 1 98.81 88 LEU A C 1
ATOM 712 O O . LEU A 1 88 ? -3.666 7.637 1.591 1 98.81 88 LEU A O 1
ATOM 716 N N . ILE A 1 89 ? -3.822 5.406 1.849 1 98.94 89 ILE A N 1
ATOM 717 C CA . ILE A 1 89 ? -3.627 5.488 3.291 1 98.94 89 ILE A CA 1
ATOM 718 C C . ILE A 1 89 ? -2.23 6.027 3.594 1 98.94 89 ILE A C 1
ATOM 720 O O . ILE A 1 89 ? -2.072 6.922 4.426 1 98.94 89 ILE A O 1
ATOM 724 N N . ASP A 1 90 ? -1.244 5.484 2.941 1 98.88 90 ASP A N 1
ATOM 725 C CA . ASP A 1 90 ? 0.124 5.945 3.158 1 98.88 90 ASP A CA 1
ATOM 726 C C . ASP A 1 90 ? 0.245 7.449 2.914 1 98.88 90 ASP A C 1
ATOM 728 O O . ASP A 1 90 ? 0.859 8.164 3.707 1 98.88 90 ASP A O 1
ATOM 732 N N . ALA A 1 91 ? -0.349 7.922 1.876 1 98.62 91 ALA A N 1
ATOM 733 C CA . ALA A 1 91 ? -0.276 9.336 1.519 1 98.62 91 ALA A CA 1
ATOM 734 C C . ALA A 1 91 ? -1.047 10.195 2.518 1 98.62 91 ALA A C 1
ATOM 736 O O . ALA A 1 91 ? -0.525 11.195 3.02 1 98.62 91 ALA A O 1
ATOM 737 N N . GLY A 1 92 ? -2.295 9.805 2.783 1 98.69 92 GLY A N 1
ATOM 738 C CA . GLY A 1 92 ? -3.133 10.578 3.688 1 98.69 92 GLY A CA 1
ATOM 739 C C . GLY A 1 92 ? -2.623 10.586 5.117 1 98.69 92 GLY A C 1
ATOM 740 O O . GLY A 1 92 ? -2.455 11.648 5.719 1 98.69 92 GLY A O 1
ATOM 741 N N . ALA A 1 93 ? -2.383 9.383 5.617 1 98.75 93 ALA A N 1
ATOM 742 C CA . ALA A 1 93 ? -1.891 9.242 6.984 1 98.75 93 ALA A CA 1
ATOM 743 C C . ALA A 1 93 ? -0.494 9.836 7.129 1 98.75 93 ALA A C 1
ATOM 745 O O . ALA A 1 93 ? -0.168 10.422 8.164 1 98.75 93 ALA A O 1
ATOM 746 N N . GLY A 1 94 ? 0.336 9.617 6.117 1 98.5 94 GLY A N 1
ATOM 747 C CA . GLY A 1 94 ? 1.651 10.242 6.141 1 98.5 94 GLY A CA 1
ATOM 748 C C . GLY A 1 94 ? 1.596 11.758 6.223 1 98.5 94 GLY A C 1
ATOM 749 O O . GLY A 1 94 ? 2.365 12.367 6.969 1 98.5 94 GLY A O 1
ATOM 750 N N . THR A 1 95 ? 0.73 12.359 5.461 1 98.19 95 THR A N 1
ATOM 751 C CA . THR A 1 95 ? 0.54 13.805 5.523 1 98.19 95 THR A CA 1
ATOM 752 C C . THR A 1 95 ? 0.055 14.227 6.906 1 98.19 95 THR A C 1
ATOM 754 O O . THR A 1 95 ? 0.495 15.25 7.441 1 98.19 95 THR A O 1
ATOM 757 N N . ALA A 1 96 ? -0.88 13.461 7.477 1 98.5 96 ALA A N 1
ATOM 758 C CA . ALA A 1 96 ? -1.353 13.742 8.828 1 98.5 96 ALA A CA 1
ATOM 759 C C . ALA A 1 96 ? -0.2 13.719 9.828 1 98.5 96 ALA A C 1
ATOM 761 O O . ALA A 1 96 ? -0.102 14.594 10.695 1 98.5 96 ALA A O 1
ATOM 762 N N . ALA A 1 97 ? 0.682 12.734 9.719 1 98.56 97 ALA A N 1
ATOM 763 C CA . ALA A 1 97 ? 1.851 12.648 10.586 1 98.56 97 ALA A CA 1
ATOM 764 C C . ALA A 1 97 ? 2.736 13.883 10.438 1 98.56 97 ALA A C 1
ATOM 766 O O . ALA A 1 97 ? 3.213 14.43 11.438 1 98.56 97 ALA A O 1
ATOM 767 N N . HIS A 1 98 ? 2.928 14.25 9.203 1 97.44 98 HIS A N 1
ATOM 768 C CA . HIS A 1 98 ? 3.711 15.438 8.906 1 97.44 98 HIS A CA 1
ATOM 769 C C . HIS A 1 98 ? 3.117 16.672 9.586 1 97.44 98 HIS A C 1
ATOM 771 O O . HIS A 1 98 ? 3.834 17.422 10.242 1 97.44 98 HIS A O 1
ATOM 777 N N . ARG A 1 99 ? 1.818 16.812 9.453 1 96.25 99 ARG A N 1
ATOM 778 C CA . ARG A 1 99 ? 1.147 17.969 10.047 1 96.25 99 ARG A CA 1
ATOM 779 C C . ARG A 1 99 ? 1.219 17.906 11.57 1 96.25 99 ARG A C 1
ATOM 781 O O . ARG A 1 99 ? 1.517 18.906 12.227 1 96.25 99 ARG A O 1
ATOM 788 N N . ALA A 1 100 ? 0.993 16.797 12.094 1 97.06 100 ALA A N 1
ATOM 789 C CA . ALA A 1 100 ? 0.976 16.625 13.547 1 97.06 100 ALA A CA 1
ATOM 790 C C . ALA A 1 100 ? 2.355 16.875 14.141 1 97.06 100 ALA A C 1
ATOM 792 O O . ALA A 1 100 ? 2.475 17.219 15.32 1 97.06 100 ALA A O 1
ATOM 793 N N . SER A 1 101 ? 3.377 16.672 13.367 1 96.31 101 SER A N 1
ATOM 794 C CA . SER A 1 101 ? 4.75 16.828 13.836 1 96.31 101 SER A CA 1
ATOM 795 C C . SER A 1 101 ? 5.246 18.25 13.633 1 96.31 101 SER A C 1
ATOM 797 O O . SER A 1 101 ? 6.445 18.516 13.734 1 96.31 101 SER A O 1
ATOM 799 N N . GLY A 1 102 ? 4.387 19.188 13.336 1 93.38 102 GLY A N 1
ATOM 800 C CA . GLY A 1 102 ? 4.793 20.547 13.047 1 93.38 102 GLY A CA 1
ATOM 801 C C . GLY A 1 102 ? 5.477 20.703 11.703 1 93.38 102 GLY A C 1
ATOM 802 O O . GLY A 1 102 ? 6.414 21.484 11.562 1 93.38 102 GLY A O 1
ATOM 803 N N . ASN A 1 103 ? 5.141 19.734 10.773 1 92.56 103 ASN A N 1
ATOM 804 C CA . ASN A 1 103 ? 5.586 19.719 9.383 1 92.56 103 ASN A CA 1
ATOM 805 C C . ASN A 1 103 ? 7.043 19.266 9.273 1 92.56 103 ASN A C 1
ATOM 807 O O . ASN A 1 103 ? 7.715 19.578 8.289 1 92.56 103 ASN A O 1
ATOM 811 N N . ALA A 1 104 ? 7.48 18.656 10.359 1 93.5 104 ALA A N 1
ATOM 812 C CA . ALA A 1 104 ? 8.773 17.984 10.234 1 93.5 104 ALA A CA 1
ATOM 813 C C . ALA A 1 104 ? 8.688 16.812 9.258 1 93.5 104 ALA A C 1
ATOM 815 O O . ALA A 1 104 ? 7.656 16.141 9.172 1 93.5 104 ALA A O 1
ATOM 816 N N . PRO A 1 105 ? 9.797 16.578 8.5 1 95 105 PRO A N 1
ATOM 817 C CA . PRO A 1 105 ? 9.773 15.398 7.629 1 95 105 PRO A CA 1
ATOM 818 C C . PRO A 1 105 ? 9.531 14.094 8.398 1 95 105 PRO A C 1
ATOM 820 O O . PRO A 1 105 ? 10.086 13.906 9.484 1 95 105 PRO A O 1
ATOM 823 N N . CYS A 1 106 ? 8.633 13.289 7.879 1 97.44 106 CYS A N 1
ATOM 824 C CA . CYS A 1 106 ? 8.312 12 8.469 1 97.44 106 CYS A CA 1
ATOM 825 C C . CYS A 1 106 ? 8.445 10.883 7.438 1 97.44 106 CYS A C 1
ATOM 827 O O . CYS A 1 106 ? 8.266 11.109 6.242 1 97.44 106 CYS A O 1
ATOM 829 N N . VAL A 1 107 ? 8.773 9.648 7.93 1 97.69 107 VAL A N 1
ATOM 830 C CA . VAL A 1 107 ? 8.828 8.477 7.059 1 97.69 107 VAL A CA 1
ATOM 831 C C . VAL A 1 107 ? 8.039 7.328 7.684 1 97.69 107 VAL A C 1
ATOM 833 O O . VAL A 1 107 ? 8.023 7.168 8.906 1 97.69 107 VAL A O 1
ATOM 836 N N . THR A 1 108 ? 7.367 6.609 6.879 1 98.75 108 THR A N 1
ATOM 837 C CA . THR A 1 108 ? 6.586 5.469 7.34 1 98.75 108 THR A CA 1
ATOM 838 C C . THR A 1 108 ? 7.5 4.371 7.875 1 98.75 108 THR A C 1
ATOM 840 O O . THR A 1 108 ? 8.484 4.008 7.23 1 98.75 108 THR A O 1
ATOM 843 N N . ILE A 1 109 ? 7.156 3.834 9 1 98.88 109 ILE A N 1
ATOM 844 C CA . ILE A 1 109 ? 7.91 2.744 9.617 1 98.88 109 ILE A CA 1
ATOM 845 C C . ILE A 1 109 ? 7.117 1.443 9.5 1 98.88 109 ILE A C 1
ATOM 847 O O . ILE A 1 109 ? 7.68 0.391 9.188 1 98.88 109 ILE A O 1
ATOM 851 N N . SER A 1 110 ? 5.879 1.555 9.836 1 98.94 110 SER A N 1
ATOM 852 C CA . SER A 1 110 ? 5.027 0.371 9.789 1 98.94 110 SER A CA 1
ATOM 853 C C . SER A 1 110 ? 3.596 0.734 9.406 1 98.94 110 SER A C 1
ATOM 855 O O . SER A 1 110 ? 3.109 1.812 9.75 1 98.94 110 SER A O 1
ATOM 857 N N . LEU A 1 111 ? 2.986 -0.097 8.719 1 98.94 111 LEU A N 1
ATOM 858 C CA . LEU A 1 111 ? 1.585 0.006 8.328 1 98.94 111 LEU A CA 1
ATOM 859 C C . LEU A 1 111 ? 0.898 -1.354 8.406 1 98.94 111 LEU A C 1
ATOM 861 O O . LEU A 1 111 ? 1.336 -2.312 7.766 1 98.94 111 LEU A O 1
ATOM 865 N N . ASP A 1 112 ? -0.152 -1.446 9.211 1 98.94 112 ASP A N 1
ATOM 866 C CA . ASP A 1 112 ? -0.982 -2.641 9.32 1 98.94 112 ASP A CA 1
ATOM 867 C C . ASP A 1 112 ? -2.367 -2.406 8.719 1 98.94 112 ASP A C 1
ATOM 869 O O . ASP A 1 112 ? -3.16 -1.633 9.258 1 98.94 112 ASP A O 1
ATOM 873 N N . LEU A 1 113 ? -2.652 -3.094 7.641 1 98.94 113 LEU A N 1
ATOM 874 C CA . LEU A 1 113 ? -3.852 -2.811 6.863 1 98.94 113 LEU A CA 1
ATOM 875 C C . LEU A 1 113 ? -4.82 -3.986 6.906 1 98.94 113 LEU A C 1
ATOM 877 O O . LEU A 1 113 ? -4.398 -5.145 6.832 1 98.94 113 LEU A O 1
ATOM 881 N N . LYS A 1 114 ? -6.066 -3.65 7.039 1 98.94 114 LYS A N 1
ATOM 882 C CA . LYS A 1 114 ? -7.16 -4.598 6.855 1 98.94 114 LYS A CA 1
ATOM 883 C C . LYS A 1 114 ? -8.039 -4.191 5.676 1 98.94 114 LYS A C 1
ATOM 885 O O . LYS A 1 114 ? -8.461 -3.037 5.57 1 98.94 114 LYS A O 1
ATOM 890 N N . PHE A 1 115 ? -8.258 -5.152 4.828 1 98.94 115 PHE A N 1
ATOM 891 C CA . PHE A 1 115 ? -9.117 -4.93 3.674 1 98.94 115 PHE A CA 1
ATOM 892 C C . PHE A 1 115 ? -10.484 -5.566 3.887 1 98.94 115 PHE A C 1
ATOM 894 O O . PHE A 1 115 ? -10.609 -6.793 3.916 1 98.94 115 PHE A O 1
ATOM 901 N N . ILE A 1 116 ? -11.469 -4.719 3.92 1 98.81 116 ILE A N 1
ATOM 902 C CA . ILE A 1 116 ? -12.766 -5.109 4.477 1 98.81 116 ILE A CA 1
ATOM 903 C C . ILE A 1 116 ? -13.812 -5.133 3.373 1 98.81 116 ILE A C 1
ATOM 905 O O . ILE A 1 116 ? -14.727 -5.961 3.398 1 98.81 116 ILE A O 1
ATOM 909 N N . GLY A 1 117 ? -13.711 -4.207 2.455 1 98.44 117 GLY A N 1
ATOM 910 C CA . GLY A 1 117 ? -14.711 -4.094 1.401 1 98.44 117 GLY A CA 1
ATOM 911 C C . GLY A 1 117 ? -14.141 -3.58 0.094 1 98.44 117 GLY A C 1
ATOM 912 O O . GLY A 1 117 ? -12.961 -3.207 0.026 1 98.44 117 GLY A O 1
ATOM 913 N N . ALA A 1 118 ? -15.031 -3.568 -0.943 1 98.25 118 ALA A N 1
ATOM 914 C CA . ALA A 1 118 ? -14.594 -3.211 -2.289 1 98.25 118 ALA A CA 1
ATOM 915 C C . ALA A 1 118 ? -15.133 -1.841 -2.693 1 98.25 118 ALA A C 1
ATOM 917 O O . ALA A 1 118 ? -16.047 -1.316 -2.064 1 98.25 118 ALA A O 1
ATOM 918 N N . SER A 1 119 ? -14.477 -1.232 -3.639 1 98.69 119 SER A N 1
ATOM 919 C CA . SER A 1 119 ? -14.945 -0.044 -4.344 1 98.69 119 SER A CA 1
ATOM 920 C C . SER A 1 119 ? -14.703 -0.16 -5.848 1 98.69 119 SER A C 1
ATOM 922 O O . SER A 1 119 ? -13.969 -1.042 -6.293 1 98.69 119 SER A O 1
ATOM 924 N N . LYS A 1 120 ? -15.359 0.682 -6.598 1 98.25 120 LYS A N 1
ATOM 925 C CA . LYS A 1 120 ? -15.289 0.605 -8.055 1 98.25 120 LYS A CA 1
ATOM 926 C C . LYS A 1 120 ? -15.117 1.99 -8.672 1 98.25 120 LYS A C 1
ATOM 928 O O . LYS A 1 120 ? -15.148 2.998 -7.961 1 98.25 120 LYS A O 1
ATOM 933 N N . VAL A 1 121 ? -14.969 1.971 -9.992 1 98.56 121 VAL A N 1
ATOM 934 C CA . VAL A 1 121 ? -14.773 3.213 -10.742 1 98.56 121 VAL A CA 1
ATOM 935 C C . VAL A 1 121 ? -15.93 4.172 -10.445 1 98.56 121 VAL A C 1
ATOM 937 O O . VAL A 1 121 ? -17.094 3.768 -10.43 1 98.56 121 VAL A O 1
ATOM 940 N N . GLY A 1 122 ? -15.516 5.414 -10.195 1 98.62 122 GLY A N 1
ATOM 941 C CA . GLY A 1 122 ? -16.516 6.441 -9.945 1 98.62 122 GLY A CA 1
ATOM 942 C C . GLY A 1 122 ? -16.781 6.66 -8.469 1 98.62 122 GLY A C 1
ATOM 943 O O . GLY A 1 122 ? -17.328 7.695 -8.086 1 98.62 122 GLY A O 1
ATOM 944 N N . ASP A 1 123 ? -16.469 5.699 -7.629 1 98.81 123 ASP A N 1
ATOM 945 C CA . ASP A 1 123 ? -16.656 5.844 -6.188 1 98.81 123 ASP A CA 1
ATOM 946 C C . ASP A 1 123 ? -15.711 6.883 -5.605 1 98.81 123 ASP A C 1
ATOM 948 O O . ASP A 1 123 ? -14.547 6.969 -6.016 1 98.81 123 ASP A O 1
ATOM 952 N N . GLU A 1 124 ? -16.219 7.68 -4.719 1 98.81 124 GLU A N 1
ATOM 953 C CA . GLU A 1 124 ? -15.352 8.5 -3.875 1 98.81 124 GLU A CA 1
ATOM 954 C C . GLU A 1 124 ? -14.945 7.754 -2.607 1 98.81 124 GLU A C 1
ATOM 956 O O . GLU A 1 124 ? -15.805 7.238 -1.886 1 98.81 124 GLU A O 1
ATOM 961 N N . ILE A 1 125 ? -13.656 7.684 -2.389 1 98.88 125 ILE A N 1
ATOM 962 C CA . ILE A 1 125 ? -13.133 7.117 -1.15 1 98.88 125 ILE A CA 1
ATOM 963 C C . ILE A 1 125 ? -12.734 8.242 -0.198 1 98.88 125 ILE A C 1
ATOM 965 O O . ILE A 1 125 ? -11.992 9.148 -0.578 1 98.88 125 ILE A O 1
ATOM 969 N N . THR A 1 126 ? -13.258 8.164 1.007 1 98.88 126 THR A N 1
ATOM 970 C CA . THR A 1 126 ? -12.906 9.141 2.037 1 98.88 126 THR A CA 1
ATOM 971 C C . THR A 1 126 ? -12.102 8.477 3.152 1 98.88 126 THR A C 1
ATOM 973 O O . THR A 1 126 ? -12.484 7.426 3.662 1 98.88 126 THR A O 1
ATOM 976 N N . GLY A 1 127 ? -11.031 9.117 3.465 1 98.88 127 GLY A N 1
ATOM 977 C CA . GLY A 1 127 ? -10.18 8.648 4.547 1 98.88 127 GLY A CA 1
ATOM 978 C C . GLY A 1 127 ? -10.234 9.539 5.773 1 98.88 127 GLY A C 1
ATOM 979 O O . GLY A 1 127 ? -10.312 10.766 5.66 1 98.88 127 GLY A O 1
ATOM 980 N N . PHE A 1 128 ? -10.188 8.867 6.918 1 98.88 128 PHE A N 1
ATOM 981 C CA . PHE A 1 128 ? -10.109 9.555 8.203 1 98.88 128 PHE A CA 1
ATOM 982 C C . PHE A 1 128 ? -8.938 9.039 9.023 1 98.88 128 PHE A C 1
ATOM 984 O O . PHE A 1 128 ? -8.781 7.832 9.211 1 98.88 128 PHE A O 1
ATOM 991 N N . THR A 1 129 ? -8.125 9.977 9.445 1 98.88 129 THR A N 1
ATOM 992 C CA . THR A 1 129 ? -6.961 9.609 10.242 1 98.88 129 THR A CA 1
ATOM 993 C C . THR A 1 129 ? -6.984 10.312 11.594 1 98.88 129 THR A C 1
ATOM 995 O O . THR A 1 129 ? -7.23 11.516 11.672 1 98.88 129 THR A O 1
ATOM 998 N N . ARG A 1 130 ? -6.719 9.555 12.594 1 98.94 130 ARG A N 1
ATOM 999 C CA . ARG A 1 130 ? -6.609 10.078 13.953 1 98.94 130 ARG A CA 1
ATOM 1000 C C . ARG A 1 130 ? -5.227 9.812 14.531 1 98.94 130 ARG A C 1
ATOM 1002 O O . ARG A 1 130 ? -4.762 8.664 14.539 1 98.94 130 ARG A O 1
ATOM 1009 N N . ILE A 1 131 ? -4.625 10.859 15.062 1 98.94 131 ILE A N 1
ATOM 1010 C CA . ILE A 1 131 ? -3.369 10.703 15.781 1 98.94 131 ILE A CA 1
ATOM 1011 C C . ILE A 1 131 ? -3.641 10.125 17.172 1 98.94 131 ILE A C 1
ATOM 1013 O O . ILE A 1 131 ? -4.375 10.719 17.969 1 98.94 131 ILE A O 1
ATOM 1017 N N . LEU A 1 132 ? -3.037 8.992 17.438 1 98.94 132 LEU A N 1
ATOM 1018 C CA . LEU A 1 132 ? -3.232 8.336 18.719 1 98.94 132 LEU A CA 1
ATOM 1019 C C . LEU A 1 132 ? -2.213 8.836 19.75 1 98.94 132 LEU A C 1
ATOM 1021 O O . LEU A 1 132 ? -2.545 9.031 20.922 1 98.94 132 LEU A O 1
ATOM 1025 N N . LYS A 1 133 ? -1.014 9 19.281 1 98.88 133 LYS A N 1
ATOM 1026 C CA . LYS A 1 133 ? 0.081 9.461 20.125 1 98.88 133 LYS A CA 1
ATOM 1027 C C . LYS A 1 133 ? 1.221 10.039 19.281 1 98.88 133 LYS A C 1
ATOM 1029 O O . LYS A 1 133 ? 1.579 9.469 18.25 1 98.88 133 LYS A O 1
ATOM 1034 N N . LYS A 1 134 ? 1.688 11.07 19.75 1 98.5 134 LYS A N 1
ATOM 1035 C CA . LYS A 1 134 ? 2.916 11.648 19.219 1 98.5 134 LYS A CA 1
ATOM 1036 C C . LYS A 1 134 ? 4.008 11.719 20.281 1 98.5 134 LYS A C 1
ATOM 1038 O O . LYS A 1 134 ? 3.801 12.289 21.344 1 98.5 134 LYS A O 1
ATOM 1043 N N . THR A 1 135 ? 5.117 11.109 20 1 98.06 135 THR A N 1
ATOM 1044 C CA . THR A 1 135 ? 6.305 11.25 20.828 1 98.06 135 THR A CA 1
ATOM 1045 C C . THR A 1 135 ? 7.305 12.211 20.203 1 98.06 135 THR A C 1
ATOM 1047 O O . THR A 1 135 ? 6.988 12.883 19.219 1 98.06 135 THR A O 1
ATOM 1050 N N . ASN A 1 136 ? 8.5 12.258 20.797 1 96.25 136 ASN A N 1
ATOM 1051 C CA . ASN A 1 136 ? 9.523 13.125 20.219 1 96.25 136 ASN A CA 1
ATOM 1052 C C . ASN A 1 136 ? 9.992 12.625 18.859 1 96.25 136 ASN A C 1
ATOM 1054 O O . ASN A 1 136 ? 10.445 13.414 18.031 1 96.25 136 ASN A O 1
ATOM 1058 N N . SER A 1 137 ? 9.836 11.297 18.672 1 97.94 137 SER A N 1
ATOM 1059 C CA . SER A 1 137 ? 10.445 10.781 17.453 1 97.94 137 SER A CA 1
ATOM 1060 C C . SER A 1 137 ? 9.461 9.93 16.656 1 97.94 137 SER A C 1
ATOM 1062 O O . SER A 1 137 ? 9.758 9.508 15.531 1 97.94 137 SER A O 1
ATOM 1064 N N . LEU A 1 138 ? 8.227 9.695 17.266 1 98.75 138 LEU A N 1
ATOM 1065 C CA . LEU A 1 138 ? 7.293 8.812 16.578 1 98.75 138 LEU A CA 1
ATOM 1066 C C . LEU A 1 138 ? 5.887 9.398 16.578 1 98.75 138 LEU A C 1
ATOM 1068 O O . LEU A 1 138 ? 5.5 10.078 17.531 1 98.75 138 LEU A O 1
ATOM 1072 N N . VAL A 1 139 ? 5.168 9.086 15.578 1 98.88 139 VAL A N 1
ATOM 1073 C CA . VAL A 1 139 ? 3.736 9.359 15.523 1 98.88 139 VAL A CA 1
ATOM 1074 C C . VAL A 1 139 ? 2.973 8.055 15.32 1 98.88 139 VAL A C 1
ATOM 1076 O O . VAL A 1 139 ? 3.242 7.305 14.375 1 98.88 139 VAL A O 1
ATOM 1079 N N . PHE A 1 140 ? 2.045 7.766 16.234 1 98.94 140 PHE A N 1
ATOM 1080 C CA . PHE A 1 140 ? 1.127 6.637 16.125 1 98.94 140 PHE A CA 1
ATOM 1081 C C . PHE A 1 140 ? -0.249 7.102 15.664 1 98.94 140 PHE A C 1
ATOM 1083 O O . PHE A 1 140 ? -0.801 8.062 16.219 1 98.94 140 PHE A O 1
ATOM 1090 N N . LEU A 1 141 ? -0.796 6.406 14.703 1 98.94 141 LEU A N 1
ATOM 1091 C CA . LEU A 1 141 ? -2.086 6.875 14.211 1 98.94 141 LEU A CA 1
ATOM 1092 C C . LEU A 1 141 ? -2.953 5.703 13.758 1 98.94 141 LEU A C 1
ATOM 1094 O O . LEU A 1 141 ? -2.461 4.586 13.602 1 98.94 141 LEU A O 1
ATOM 1098 N N . PHE A 1 142 ? -4.23 5.945 13.695 1 98.94 142 PHE A N 1
ATOM 1099 C CA . PHE A 1 142 ? -5.23 5.051 13.117 1 98.94 142 PHE A CA 1
ATOM 1100 C C . PHE A 1 142 ? -5.941 5.715 11.953 1 98.94 142 PHE A C 1
ATOM 1102 O O . PHE A 1 142 ? -6.176 6.926 11.961 1 98.94 142 PHE A O 1
ATOM 1109 N N . CYS A 1 143 ? -6.258 4.914 10.938 1 98.94 143 CYS A N 1
ATOM 1110 C CA . CYS A 1 143 ? -6.887 5.434 9.727 1 98.94 143 CYS A CA 1
ATOM 1111 C C . CYS A 1 143 ? -7.969 4.484 9.227 1 98.94 143 CYS A C 1
ATOM 1113 O O . CYS A 1 143 ? -7.816 3.266 9.305 1 98.94 143 CYS A O 1
ATOM 1115 N N . GLU A 1 144 ? -9.016 5.051 8.719 1 98.94 144 GLU A N 1
ATOM 1116 C CA . GLU A 1 144 ? -10.047 4.285 8.023 1 98.94 144 GLU A CA 1
ATOM 1117 C C . GLU A 1 144 ? -10.367 4.902 6.664 1 98.94 144 GLU A C 1
ATOM 1119 O O . GLU A 1 144 ? -10.375 6.125 6.52 1 98.94 144 GLU A O 1
ATOM 1124 N N . LEU A 1 145 ? -10.609 4.043 5.691 1 98.94 145 LEU A N 1
ATOM 1125 C CA . LEU A 1 145 ? -11.188 4.449 4.414 1 98.94 145 LEU A CA 1
ATOM 1126 C C . LEU A 1 145 ? -12.656 4.035 4.328 1 98.94 145 LEU A C 1
ATOM 1128 O O . LEU A 1 145 ? -13 2.895 4.641 1 98.94 145 LEU A O 1
ATOM 1132 N N . LYS A 1 146 ? -13.453 4.961 3.818 1 98.94 146 LYS A N 1
ATOM 1133 C CA . LYS A 1 146 ? -14.867 4.664 3.633 1 98.94 146 LYS A CA 1
ATOM 1134 C C . LYS A 1 146 ? -15.289 4.867 2.18 1 98.94 146 LYS A C 1
ATOM 1136 O O . LYS A 1 146 ? -14.805 5.785 1.513 1 98.94 146 LYS A O 1
ATOM 1141 N N . CYS A 1 147 ? -16.109 4.039 1.725 1 98.81 147 CYS A N 1
ATOM 1142 C CA . CYS A 1 147 ? -16.844 4.148 0.473 1 98.81 147 CYS A CA 1
ATOM 1143 C C . CYS A 1 147 ? -18.344 3.971 0.706 1 98.81 147 CYS A C 1
ATOM 1145 O O . CYS A 1 147 ? -18.766 2.99 1.318 1 98.81 147 CYS A O 1
ATOM 1147 N N . ASN A 1 148 ? -19.172 4.898 0.261 1 97.5 148 ASN A N 1
ATOM 1148 C CA . ASN A 1 148 ? -20.609 4.867 0.492 1 97.5 148 ASN A CA 1
ATOM 1149 C C . ASN A 1 148 ? -20.938 4.637 1.965 1 97.5 148 ASN A C 1
ATOM 1151 O O . ASN A 1 148 ? -21.75 3.775 2.295 1 97.5 148 ASN A O 1
ATOM 1155 N N . ASN A 1 149 ? -20.188 5.316 2.773 1 97 149 ASN A N 1
ATOM 1156 C CA . ASN A 1 149 ? -20.375 5.383 4.219 1 97 149 ASN A CA 1
ATOM 1157 C C . ASN A 1 149 ? -20.094 4.039 4.883 1 97 149 ASN A C 1
ATOM 1159 O O . ASN A 1 149 ? -20.531 3.795 6.012 1 97 149 ASN A O 1
ATOM 1163 N N . LYS A 1 150 ? -19.406 3.176 4.176 1 98.69 150 LYS A N 1
ATOM 1164 C CA . LYS A 1 150 ? -18.969 1.904 4.738 1 98.69 150 LYS A CA 1
ATOM 1165 C C . LYS A 1 150 ? -17.438 1.815 4.77 1 98.69 150 LYS A C 1
ATOM 1167 O O . LYS A 1 150 ? -16.766 2.211 3.814 1 98.69 150 LYS A O 1
ATOM 1172 N N . ILE A 1 151 ? -16.969 1.281 5.918 1 98.94 151 ILE A N 1
ATOM 1173 C CA . ILE A 1 151 ? -15.531 1.087 6.012 1 98.94 151 ILE A CA 1
ATOM 1174 C C . ILE A 1 151 ? -15.094 0.003 5.027 1 98.94 151 ILE A C 1
ATOM 1176 O O . ILE A 1 151 ? -15.641 -1.102 5.027 1 98.94 151 ILE A O 1
ATOM 1180 N N . ILE A 1 152 ? -14.086 0.346 4.223 1 98.94 152 ILE A N 1
ATOM 1181 C CA . ILE A 1 152 ? -13.625 -0.667 3.279 1 98.94 152 ILE A CA 1
ATOM 1182 C C . ILE A 1 152 ? -12.18 -1.045 3.59 1 98.94 152 ILE A C 1
ATOM 1184 O O . ILE A 1 152 ? -11.688 -2.076 3.127 1 98.94 152 ILE A O 1
ATOM 1188 N N . THR A 1 153 ? -11.477 -0.227 4.312 1 98.94 153 THR A N 1
ATOM 1189 C CA . THR A 1 153 ? -10.117 -0.519 4.773 1 98.94 153 THR A CA 1
ATOM 1190 C C . THR A 1 153 ? -9.836 0.182 6.098 1 98.94 153 THR A C 1
ATOM 1192 O O . THR A 1 153 ? -10.312 1.294 6.332 1 98.94 153 THR A O 1
ATOM 1195 N N . SER A 1 154 ? -9.086 -0.403 6.938 1 98.94 154 SER A N 1
ATOM 1196 C CA . SER A 1 154 ? -8.539 0.243 8.125 1 98.94 154 SER A CA 1
ATOM 1197 C C . SER A 1 154 ? -7.043 0.002 8.25 1 98.94 154 SER A C 1
ATOM 1199 O O . SER A 1 154 ? -6.508 -0.926 7.637 1 98.94 154 SER A O 1
ATOM 1201 N N . ALA A 1 155 ? -6.402 0.864 9.047 1 98.94 155 ALA A N 1
ATOM 1202 C CA . ALA A 1 155 ? -4.953 0.725 9.172 1 98.94 155 ALA A CA 1
ATOM 1203 C C . ALA A 1 155 ? -4.453 1.342 10.477 1 98.94 155 ALA A C 1
ATOM 1205 O O . ALA A 1 155 ? -5 2.344 10.945 1 98.94 155 ALA A O 1
ATOM 1206 N N . SER A 1 156 ? -3.482 0.767 11.055 1 98.94 156 SER A N 1
ATOM 1207 C CA . SER A 1 156 ? -2.633 1.363 12.078 1 98.94 156 SER A CA 1
ATOM 1208 C C . SER A 1 156 ? -1.221 1.604 11.555 1 98.94 156 SER A C 1
ATOM 1210 O O . SER A 1 156 ? -0.666 0.765 10.844 1 98.94 156 SER A O 1
ATOM 1212 N N . GLY A 1 157 ? -0.72 2.727 11.898 1 98.94 157 GLY A N 1
ATOM 1213 C CA . GLY A 1 157 ? 0.588 3.061 11.359 1 98.94 157 GLY A CA 1
ATOM 1214 C C . GLY A 1 157 ? 1.481 3.771 12.359 1 98.94 157 GLY A C 1
ATOM 1215 O O . GLY A 1 157 ? 0.997 4.332 13.344 1 98.94 157 GLY A O 1
ATOM 1216 N N . ILE A 1 158 ? 2.77 3.686 12.07 1 98.94 158 ILE A N 1
ATOM 1217 C CA . ILE A 1 158 ? 3.809 4.387 12.812 1 98.94 158 ILE A CA 1
ATOM 1218 C C . ILE A 1 158 ? 4.711 5.152 11.852 1 98.94 158 ILE A C 1
ATOM 1220 O O . ILE A 1 158 ? 5.172 4.598 10.852 1 98.94 158 ILE A O 1
ATOM 1224 N N . TRP A 1 159 ? 4.891 6.371 12.133 1 98.81 159 TRP A N 1
ATOM 1225 C CA . TRP A 1 159 ? 5.82 7.203 11.375 1 98.81 159 TRP A CA 1
ATOM 1226 C C . TRP A 1 159 ? 6.945 7.711 12.273 1 98.81 159 TRP A C 1
ATOM 1228 O O . TRP A 1 159 ? 6.719 8.047 13.438 1 98.81 159 TRP A O 1
ATOM 1238 N N . LYS A 1 160 ? 8.117 7.785 11.711 1 98.62 160 LYS A N 1
ATOM 1239 C CA . LYS A 1 160 ? 9.266 8.375 12.391 1 98.62 160 LYS A CA 1
ATOM 1240 C C . LYS A 1 160 ? 9.453 9.836 11.992 1 98.62 160 LYS A C 1
ATOM 1242 O O . LYS A 1 160 ? 9.406 10.172 10.812 1 98.62 160 LYS A O 1
ATOM 1247 N N . ILE A 1 161 ? 9.648 10.656 12.953 1 98 161 ILE A N 1
ATOM 1248 C CA . ILE A 1 161 ? 9.953 12.062 12.727 1 98 161 ILE A CA 1
ATOM 1249 C C . ILE A 1 161 ? 11.461 12.242 12.523 1 98 161 ILE A C 1
ATOM 1251 O O . ILE A 1 161 ? 12.258 11.875 13.383 1 98 161 ILE A O 1
ATOM 1255 N N . LEU A 1 162 ? 11.789 12.805 11.359 1 94.56 162 LEU A N 1
ATOM 1256 C CA . LEU A 1 162 ? 13.211 12.992 11.07 1 94.56 162 LEU A CA 1
ATOM 1257 C C . LEU A 1 162 ? 13.703 14.328 11.617 1 94.56 162 LEU A C 1
ATOM 1259 O O . LEU A 1 162 ? 13.016 15.344 11.5 1 94.56 162 LEU A O 1
ATOM 1263 N N . LYS A 1 163 ? 14.82 14.328 12.375 1 83.88 163 LYS A N 1
ATOM 1264 C CA . LYS A 1 163 ? 15.391 15.547 12.945 1 83.88 163 LYS A CA 1
ATOM 1265 C C . LYS A 1 163 ? 16.172 16.328 11.898 1 83.88 163 LYS A C 1
ATOM 1267 O O . LYS A 1 163 ? 16.906 15.758 11.094 1 83.88 163 LYS A O 1
ATOM 1272 N N . ILE A 1 164 ? 15.742 17.5 11.672 1 68.5 164 ILE A N 1
ATOM 1273 C CA . ILE A 1 164 ? 16.531 18.375 10.812 1 68.5 164 ILE A CA 1
ATOM 1274 C C . ILE A 1 164 ? 17.844 18.734 11.5 1 68.5 164 ILE A C 1
ATOM 1276 O O . ILE A 1 164 ? 17.859 19.125 12.664 1 68.5 164 ILE A O 1
ATOM 1280 N N . LYS A 1 165 ? 18.922 18.016 11.055 1 57.72 165 LYS A N 1
ATOM 1281 C CA . LYS A 1 165 ? 20.234 18.344 11.625 1 57.72 165 LYS A CA 1
ATOM 1282 C C . LYS A 1 165 ? 20.438 19.859 11.672 1 57.72 165 LYS A C 1
ATOM 1284 O O . LYS A 1 165 ? 20.234 20.547 10.672 1 57.72 165 LYS A O 1
ATOM 1289 N N . SER A 1 166 ? 20.156 20.422 12.789 1 53.31 166 SER A N 1
ATOM 1290 C CA . SER A 1 166 ? 20.625 21.797 12.938 1 53.31 166 SER A CA 1
ATOM 1291 C C . SER A 1 166 ? 22.062 21.938 12.445 1 53.31 166 SER A C 1
ATOM 1293 O O . SER A 1 166 ? 22.891 21.062 12.68 1 53.31 166 SER A O 1
ATOM 1295 N N . SER A 1 167 ? 22.219 22.5 11.266 1 48.31 167 SER A N 1
ATOM 1296 C CA . SER A 1 167 ? 23.578 22.859 10.891 1 48.31 167 SER A CA 1
ATOM 1297 C C . SER A 1 167 ? 24.391 23.297 12.109 1 48.31 167 SER A C 1
ATOM 1299 O O . SER A 1 167 ? 23.922 24.109 12.906 1 48.31 167 SER A O 1
ATOM 1301 N N . ASN A 1 168 ? 25.078 22.359 12.656 1 45.09 168 ASN A N 1
ATOM 1302 C CA . ASN A 1 168 ? 26.062 22.828 13.617 1 45.09 168 ASN A CA 1
ATOM 1303 C C . ASN A 1 168 ? 26.703 24.141 13.164 1 45.09 168 ASN A C 1
ATOM 1305 O O . ASN A 1 168 ? 27.453 24.172 12.188 1 45.09 168 ASN A O 1
ATOM 1309 N N . LEU A 1 169 ? 26.031 25.281 13.102 1 42.81 169 LEU A N 1
ATOM 1310 C CA . LEU A 1 169 ? 26.859 26.484 13.062 1 42.81 169 LEU A CA 1
ATOM 1311 C C . LEU A 1 169 ? 27.984 26.422 14.094 1 42.81 169 LEU A C 1
ATOM 1313 O O . LEU A 1 169 ? 27.719 26.203 15.281 1 42.81 169 LEU A O 1
ATOM 1317 N N . GLY A 1 170 ? 29.125 25.812 13.75 1 40.84 170 GLY A N 1
ATOM 1318 C CA . GLY A 1 170 ? 30.328 25.969 14.547 1 40.84 170 GLY A CA 1
ATOM 1319 C C . GLY A 1 170 ? 30.375 27.281 15.297 1 40.84 170 GLY A C 1
ATOM 1320 O O . GLY A 1 170 ? 29.703 28.25 14.922 1 40.84 170 GLY A O 1
ATOM 1321 N N . PRO A 1 171 ? 30.609 27.266 16.609 1 43.59 171 PRO A N 1
ATOM 1322 C CA . PRO A 1 171 ? 30.938 28.5 17.312 1 43.59 171 PRO A CA 1
ATOM 1323 C C . PRO A 1 171 ? 31.859 29.422 16.5 1 43.59 171 PRO A C 1
ATOM 1325 O O . PRO A 1 171 ? 32.344 30.422 17.031 1 43.59 171 PRO A O 1
ATOM 1328 N N . GLY A 1 172 ? 31.938 29.266 15.188 1 36.25 172 GLY A N 1
ATOM 1329 C CA . GLY A 1 172 ? 32.969 30.156 14.672 1 36.25 172 GLY A CA 1
ATOM 1330 C C . GLY A 1 172 ? 32.656 31.625 14.844 1 36.25 172 GLY A C 1
ATOM 1331 O O . GLY A 1 172 ? 32.312 32.312 13.875 1 36.25 172 GLY A O 1
ATOM 1332 N N . GLY A 1 173 ? 31.953 32.094 16.031 1 25.11 173 GLY A N 1
ATOM 1333 C CA . GLY A 1 173 ? 32.531 33.406 16.297 1 25.11 173 GLY A CA 1
ATOM 1334 C C . GLY A 1 173 ? 33.969 33.344 16.781 1 25.11 173 GLY A C 1
ATOM 1335 O O . GLY A 1 173 ? 34.438 32.281 17.203 1 25.11 173 GLY A O 1
ATOM 1336 N N . MET B 1 1 ? -7.926 -66.25 -27.422 1 35.06 1 MET B N 1
ATOM 1337 C CA . MET B 1 1 ? -7.246 -65.188 -28.125 1 35.06 1 MET B CA 1
ATOM 1338 C C . MET B 1 1 ? -7.816 -63.812 -27.688 1 35.06 1 MET B C 1
ATOM 1340 O O . MET B 1 1 ? -7.188 -62.781 -27.906 1 35.06 1 MET B O 1
ATOM 1344 N N . ALA B 1 2 ? -9.07 -63.812 -27.234 1 53.94 2 ALA B N 1
ATOM 1345 C CA . ALA B 1 2 ? -9.789 -62.594 -26.922 1 53.94 2 ALA B CA 1
ATOM 1346 C C . ALA B 1 2 ? -9.328 -62.031 -25.578 1 53.94 2 ALA B C 1
ATOM 1348 O O . ALA B 1 2 ? -9.383 -60.812 -25.375 1 53.94 2 ALA B O 1
ATOM 1349 N N . THR B 1 3 ? -8.766 -62.875 -24.75 1 53.81 3 THR B N 1
ATOM 1350 C CA . THR B 1 3 ? -8.43 -62.375 -23.422 1 53.81 3 THR B CA 1
ATOM 1351 C C . THR B 1 3 ? -7.168 -61.5 -23.469 1 53.81 3 THR B C 1
ATOM 1353 O O . THR B 1 3 ? -6.984 -60.625 -22.641 1 53.81 3 THR B O 1
ATOM 1356 N N . LYS B 1 4 ? -6.289 -61.75 -24.5 1 56.94 4 LYS B N 1
ATOM 1357 C CA . LYS B 1 4 ? -5.043 -60.969 -24.562 1 56.94 4 LYS B CA 1
ATOM 1358 C C . LYS B 1 4 ? -5.27 -59.594 -25.125 1 56.94 4 LYS B C 1
ATOM 1360 O O . LYS B 1 4 ? -4.562 -58.625 -24.766 1 56.94 4 LYS B O 1
ATOM 1365 N N . ILE B 1 5 ? -6.422 -59.375 -25.844 1 56.62 5 ILE B N 1
ATOM 1366 C CA . ILE B 1 5 ? -6.637 -58.062 -26.469 1 56.62 5 ILE B CA 1
ATOM 1367 C C . ILE B 1 5 ? -7.156 -57.062 -25.422 1 56.62 5 ILE B C 1
ATOM 1369 O O . ILE B 1 5 ? -6.746 -55.906 -25.375 1 56.62 5 ILE B O 1
ATOM 1373 N N . ILE B 1 6 ? -7.902 -57.625 -24.391 1 60.34 6 ILE B N 1
ATOM 1374 C CA . ILE B 1 6 ? -8.453 -56.719 -23.375 1 60.34 6 ILE B CA 1
ATOM 1375 C C . ILE B 1 6 ? -7.352 -56.281 -22.422 1 60.34 6 ILE B C 1
ATOM 1377 O O . ILE B 1 6 ? -7.301 -55.125 -22.031 1 60.34 6 ILE B O 1
ATOM 1381 N N . SER B 1 7 ? -6.367 -57.188 -22.312 1 60.38 7 SER B N 1
ATOM 1382 C CA . SER B 1 7 ? -5.289 -56.812 -21.406 1 60.38 7 SER B CA 1
ATOM 1383 C C . SER B 1 7 ? -4.371 -55.781 -22.047 1 60.38 7 SER B C 1
ATOM 1385 O O . SER B 1 7 ? -3.943 -54.812 -21.391 1 60.38 7 SER B O 1
ATOM 1387 N N . THR B 1 8 ? -4.262 -55.812 -23.422 1 61.62 8 THR B N 1
ATOM 1388 C CA . THR B 1 8 ? -3.369 -54.875 -24.078 1 61.62 8 THR B CA 1
ATOM 1389 C C . THR B 1 8 ? -4.031 -53.5 -24.219 1 61.62 8 THR B C 1
ATOM 1391 O O . THR B 1 8 ? -3.361 -52.469 -24.141 1 61.62 8 THR B O 1
ATOM 1394 N N . LYS B 1 9 ? -5.426 -53.406 -24.359 1 65.19 9 LYS B N 1
ATOM 1395 C CA . LYS B 1 9 ? -6.129 -52.125 -24.453 1 65.19 9 LYS B CA 1
ATOM 1396 C C . LYS B 1 9 ? -6.199 -51.469 -23.094 1 65.19 9 LYS B C 1
ATOM 1398 O O . LYS B 1 9 ? -6.031 -50.25 -22.984 1 65.19 9 LYS B O 1
ATOM 1403 N N . ILE B 1 10 ? -6.242 -52.281 -22.016 1 61.91 10 ILE B N 1
ATOM 1404 C CA . ILE B 1 10 ? -6.266 -51.719 -20.672 1 61.91 10 ILE B CA 1
ATOM 1405 C C . ILE B 1 10 ? -4.871 -51.188 -20.312 1 61.91 10 ILE B C 1
ATOM 1407 O O . ILE B 1 10 ? -4.73 -50.125 -19.75 1 61.91 10 ILE B O 1
ATOM 1411 N N . SER B 1 11 ? -3.855 -51.969 -20.891 1 63.22 11 SER B N 1
ATOM 1412 C CA . SER B 1 11 ? -2.494 -51.531 -20.641 1 63.22 11 SER B CA 1
ATOM 1413 C C . SER B 1 11 ? -2.18 -50.25 -21.438 1 63.22 11 SER B C 1
ATOM 1415 O O . SER B 1 11 ? -1.542 -49.344 -20.938 1 63.22 11 SER B O 1
ATOM 1417 N N . TYR B 1 12 ? -2.824 -50.156 -22.625 1 63.53 12 TYR B N 1
ATOM 1418 C CA . TYR B 1 12 ? -2.59 -48.969 -23.438 1 63.53 12 TYR B CA 1
ATOM 1419 C C . TYR B 1 12 ? -3.344 -47.75 -22.875 1 63.53 12 TYR B C 1
ATOM 1421 O O . TYR B 1 12 ? -2.811 -46.656 -22.844 1 63.53 12 TYR B O 1
ATOM 1429 N N . ILE B 1 13 ? -4.531 -48 -22.375 1 61.91 13 ILE B N 1
ATOM 1430 C CA . ILE B 1 13 ? -5.312 -46.906 -21.781 1 61.91 13 ILE B CA 1
ATOM 1431 C C . ILE B 1 13 ? -4.68 -46.469 -20.469 1 61.91 13 ILE B C 1
ATOM 1433 O O . ILE B 1 13 ? -4.582 -45.281 -20.188 1 61.91 13 ILE B O 1
ATOM 1437 N N . PHE B 1 14 ? -4.137 -47.406 -19.625 1 60.62 14 PHE B N 1
ATOM 1438 C CA . PHE B 1 14 ? -3.434 -47.062 -18.391 1 60.62 14 PHE B CA 1
ATOM 1439 C C . PHE B 1 14 ? -2.119 -46.344 -18.688 1 60.62 14 PHE B C 1
ATOM 1441 O O . PHE B 1 14 ? -1.78 -45.375 -18.031 1 60.62 14 PHE B O 1
ATOM 1448 N N . PHE B 1 15 ? -1.43 -46.812 -19.734 1 60.72 15 PHE B N 1
ATOM 1449 C CA . PHE B 1 15 ? -0.183 -46.156 -20.125 1 60.72 15 PHE B CA 1
ATOM 1450 C C . PHE B 1 15 ? -0.451 -44.781 -20.719 1 60.72 15 PHE B C 1
ATOM 1452 O O . PHE B 1 15 ? 0.278 -43.812 -20.438 1 60.72 15 PHE B O 1
ATOM 1459 N N . TYR B 1 16 ? -1.525 -44.594 -21.406 1 56.81 16 TYR B N 1
ATOM 1460 C CA . TYR B 1 16 ? -1.912 -43.312 -21.969 1 56.81 16 TYR B CA 1
ATOM 1461 C C . TYR B 1 16 ? -2.332 -42.344 -20.859 1 56.81 16 TYR B C 1
ATOM 1463 O O . TYR B 1 16 ? -1.935 -41.188 -20.875 1 56.81 16 TYR B O 1
ATOM 1471 N N . ASN B 1 17 ? -3.027 -42.781 -19.875 1 59.75 17 ASN B N 1
ATOM 1472 C CA . ASN B 1 17 ? -3.424 -41.938 -18.75 1 59.75 17 ASN B CA 1
ATOM 1473 C C . ASN B 1 17 ? -2.236 -41.594 -17.859 1 59.75 17 ASN B C 1
ATOM 1475 O O . ASN B 1 17 ? -2.117 -40.469 -17.375 1 59.75 17 ASN B O 1
ATOM 1479 N N . CYS B 1 18 ? -1.315 -42.562 -17.609 1 56.59 18 CYS B N 1
ATOM 1480 C CA . CYS B 1 18 ? -0.077 -42.281 -16.891 1 56.59 18 CYS B CA 1
ATOM 1481 C C . CYS B 1 18 ? 0.809 -41.344 -17.672 1 56.59 18 CYS B C 1
ATOM 1483 O O . CYS B 1 18 ? 1.372 -40.406 -17.109 1 56.59 18 CYS B O 1
ATOM 1485 N N . PHE B 1 19 ? 0.881 -41.5 -18.969 1 60.16 19 PHE B N 1
ATOM 1486 C CA . PHE B 1 19 ? 1.66 -40.625 -19.828 1 60.16 19 PHE B CA 1
ATOM 1487 C C . PHE B 1 19 ? 1.006 -39.25 -19.938 1 60.16 19 PHE B C 1
ATOM 1489 O O . PHE B 1 19 ? 1.689 -38.219 -19.875 1 60.16 19 PHE B O 1
ATOM 1496 N N . TYR B 1 20 ? -0.27 -39.188 -19.984 1 54.94 20 TYR B N 1
ATOM 1497 C CA . TYR B 1 20 ? -1.012 -37.938 -19.984 1 54.94 20 TYR B CA 1
ATOM 1498 C C . TYR B 1 20 ? -0.883 -37.219 -18.641 1 54.94 20 TYR B C 1
ATOM 1500 O O . TYR B 1 20 ? -0.664 -36 -18.594 1 54.94 20 TYR B O 1
ATOM 1508 N N . ASN B 1 21 ? -1.018 -37.906 -17.531 1 58.5 21 ASN B N 1
ATOM 1509 C CA . ASN B 1 21 ? -0.771 -37.344 -16.219 1 58.5 21 ASN B CA 1
ATOM 1510 C C . ASN B 1 21 ? 0.688 -36.906 -16.062 1 58.5 21 ASN B C 1
ATOM 1512 O O . ASN B 1 21 ? 0.978 -35.875 -15.469 1 58.5 21 ASN B O 1
ATOM 1516 N N . LEU B 1 22 ? 1.555 -37.688 -16.672 1 57.75 22 LEU B N 1
ATOM 1517 C CA . LEU B 1 22 ? 2.971 -37.344 -16.688 1 57.75 22 LEU B CA 1
ATOM 1518 C C . LEU B 1 22 ? 3.215 -36.125 -17.578 1 57.75 22 LEU B C 1
ATOM 1520 O O . LEU B 1 22 ? 3.99 -35.219 -17.234 1 57.75 22 LEU B O 1
ATOM 1524 N N . ILE B 1 23 ? 2.58 -36.062 -18.656 1 55.41 23 ILE B N 1
ATOM 1525 C CA . ILE B 1 23 ? 2.689 -34.906 -19.531 1 55.41 23 ILE B CA 1
ATOM 1526 C C . ILE B 1 23 ? 1.992 -33.688 -18.891 1 55.41 23 ILE B C 1
ATOM 1528 O O . ILE B 1 23 ? 2.533 -32.594 -18.875 1 55.41 23 ILE B O 1
ATOM 1532 N N . ASN B 1 24 ? 0.795 -33.844 -18.422 1 55 24 ASN B N 1
ATOM 1533 C CA . ASN B 1 24 ? 0.132 -32.781 -17.688 1 55 24 ASN B CA 1
ATOM 1534 C C . ASN B 1 24 ? 0.907 -32.406 -16.422 1 55 24 ASN B C 1
ATOM 1536 O O . ASN B 1 24 ? 1.02 -31.219 -16.094 1 55 24 ASN B O 1
ATOM 1540 N N . PHE B 1 25 ? 1.372 -33.438 -15.734 1 51.62 25 PHE B N 1
ATOM 1541 C CA . PHE B 1 25 ? 2.307 -33.188 -14.641 1 51.62 25 PHE B CA 1
ATOM 1542 C C . PHE B 1 25 ? 3.588 -32.531 -15.164 1 51.62 25 PHE B C 1
ATOM 1544 O O . PHE B 1 25 ? 4.086 -31.578 -14.57 1 51.62 25 PHE B O 1
ATOM 1551 N N . ASN B 1 26 ? 4.074 -33.062 -16.203 1 52.56 26 ASN B N 1
ATOM 1552 C CA . ASN B 1 26 ? 5.215 -32.438 -16.844 1 52.56 26 ASN B CA 1
ATOM 1553 C C . ASN B 1 26 ? 4.855 -31.047 -17.391 1 52.56 26 ASN B C 1
ATOM 1555 O O . ASN B 1 26 ? 5.641 -30.109 -17.266 1 52.56 26 ASN B O 1
ATOM 1559 N N . LEU B 1 27 ? 3.727 -30.938 -18.078 1 48.44 27 LEU B N 1
ATOM 1560 C CA . LEU B 1 27 ? 3.264 -29.625 -18.516 1 48.44 27 LEU B CA 1
ATOM 1561 C C . LEU B 1 27 ? 2.955 -28.719 -17.328 1 48.44 27 LEU B C 1
ATOM 1563 O O . LEU B 1 27 ? 3.254 -27.531 -17.359 1 48.44 27 LEU B O 1
ATOM 1567 N N . HIS B 1 28 ? 2.172 -29.219 -16.422 1 47.69 28 HIS B N 1
ATOM 1568 C CA . HIS B 1 28 ? 2.049 -28.5 -15.148 1 47.69 28 HIS B CA 1
ATOM 1569 C C . HIS B 1 28 ? 3.416 -28.234 -14.531 1 47.69 28 HIS B C 1
ATOM 1571 O O . HIS B 1 28 ? 3.682 -27.125 -14.047 1 47.69 28 HIS B O 1
ATOM 1577 N N . ILE B 1 29 ? 4.23 -29.234 -14.555 1 47.84 29 ILE B N 1
ATOM 1578 C CA . ILE B 1 29 ? 5.621 -29.031 -14.156 1 47.84 29 ILE B CA 1
ATOM 1579 C C . ILE B 1 29 ? 6.297 -28.078 -15.125 1 47.84 29 ILE B C 1
ATOM 1581 O O . ILE B 1 29 ? 7.047 -27.188 -14.711 1 47.84 29 ILE B O 1
ATOM 1585 N N . ILE B 1 30 ? 6.039 -28.266 -16.391 1 47.16 30 ILE B N 1
ATOM 1586 C CA . ILE B 1 30 ? 6.594 -27.328 -17.375 1 47.16 30 ILE B CA 1
ATOM 1587 C C . ILE B 1 30 ? 5.949 -25.953 -17.188 1 47.16 30 ILE B C 1
ATOM 1589 O O . ILE B 1 30 ? 6.625 -24.922 -17.25 1 47.16 30 ILE B O 1
ATOM 1593 N N . LYS B 1 31 ? 4.645 -25.844 -17.297 1 46.62 31 LYS B N 1
ATOM 1594 C CA . LYS B 1 31 ? 4 -24.578 -16.938 1 46.62 31 LYS B CA 1
ATOM 1595 C C . LYS B 1 31 ? 4.461 -24.094 -15.562 1 46.62 31 LYS B C 1
ATOM 1597 O O . LYS B 1 31 ? 4.41 -22.906 -15.266 1 46.62 31 LYS B O 1
ATOM 1602 N N . ILE B 1 32 ? 4.523 -24.953 -14.609 1 45.72 32 ILE B N 1
ATOM 1603 C CA . ILE B 1 32 ? 5.258 -24.641 -13.391 1 45.72 32 ILE B CA 1
ATOM 1604 C C . ILE B 1 32 ? 6.461 -23.75 -13.727 1 45.72 32 ILE B C 1
ATOM 1606 O O . ILE B 1 32 ? 6.637 -22.688 -13.148 1 45.72 32 ILE B O 1
ATOM 1610 N N . MET B 1 33 ? 7.805 -24.375 -13.781 1 48.38 33 MET B N 1
ATOM 1611 C CA . MET B 1 33 ? 9.086 -23.75 -13.477 1 48.38 33 MET B CA 1
ATOM 1612 C C . MET B 1 33 ? 9.523 -22.828 -14.609 1 48.38 33 MET B C 1
ATOM 1614 O O . MET B 1 33 ? 10.719 -22.75 -14.922 1 48.38 33 MET B O 1
ATOM 1618 N N . SER B 1 34 ? 8.828 -22.688 -15.617 1 55.66 34 SER B N 1
ATOM 1619 C CA . SER B 1 34 ? 9.688 -21.797 -16.391 1 55.66 34 SER B CA 1
ATOM 1620 C C . SER B 1 34 ? 10.172 -20.625 -15.547 1 55.66 34 SER B C 1
ATOM 1622 O O . SER B 1 34 ? 9.375 -19.922 -14.93 1 55.66 34 SER B O 1
ATOM 1624 N N . ASN B 1 35 ? 11.312 -20.875 -14.82 1 73.94 35 ASN B N 1
ATOM 1625 C CA . ASN B 1 35 ? 12.117 -20.047 -13.938 1 73.94 35 ASN B CA 1
ATOM 1626 C C . ASN B 1 35 ? 12.375 -18.672 -14.555 1 73.94 35 ASN B C 1
ATOM 1628 O O . ASN B 1 35 ? 13.266 -17.938 -14.109 1 73.94 35 ASN B O 1
ATOM 1632 N N . GLU B 1 36 ? 11.516 -18.516 -15.664 1 91.31 36 GLU B N 1
ATOM 1633 C CA . GLU B 1 36 ? 11.75 -17.203 -16.25 1 91.31 36 GLU B CA 1
ATOM 1634 C C . GLU B 1 36 ? 10.719 -16.188 -15.766 1 91.31 36 GLU B C 1
ATOM 1636 O O . GLU B 1 36 ? 9.586 -16.547 -15.445 1 91.31 36 GLU B O 1
ATOM 1641 N N . PHE B 1 37 ? 11.125 -14.977 -15.742 1 96.44 37 PHE B N 1
ATOM 1642 C CA . PHE B 1 37 ? 10.227 -13.891 -15.375 1 96.44 37 PHE B CA 1
ATOM 1643 C C . PHE B 1 37 ? 9.188 -13.656 -16.469 1 96.44 37 PHE B C 1
ATOM 1645 O O . PHE B 1 37 ? 9.516 -13.695 -17.656 1 96.44 37 PHE B O 1
ATOM 1652 N N . GLU B 1 38 ? 7.996 -13.492 -16.094 1 96 38 GLU B N 1
ATOM 1653 C CA . GLU B 1 38 ? 6.918 -13.102 -17 1 96 38 GLU B CA 1
ATOM 1654 C C . GLU B 1 38 ? 6.234 -11.828 -16.516 1 96 38 GLU B C 1
ATOM 1656 O O . GLU B 1 38 ? 6.113 -11.594 -15.32 1 96 38 GLU B O 1
ATOM 1661 N N . GLN B 1 39 ? 5.805 -10.992 -17.484 1 96.81 39 GLN B N 1
ATOM 1662 C CA . GLN B 1 39 ? 5.016 -9.812 -17.141 1 96.81 39 GLN B CA 1
ATOM 1663 C C . GLN B 1 39 ? 3.596 -10.195 -16.734 1 96.81 39 GLN B C 1
ATOM 1665 O O . GLN B 1 39 ? 2.838 -10.734 -17.547 1 96.81 39 GLN B O 1
ATOM 1670 N N . ILE B 1 40 ? 3.242 -9.828 -15.531 1 95.31 40 ILE B N 1
ATOM 1671 C CA . ILE B 1 40 ? 1.938 -10.289 -15.062 1 95.31 40 ILE B CA 1
ATOM 1672 C C . ILE B 1 40 ? 0.934 -9.141 -15.133 1 95.31 40 ILE B C 1
ATOM 1674 O O . ILE B 1 40 ? -0.272 -9.352 -14.992 1 95.31 40 ILE B O 1
ATOM 1678 N N . SER B 1 41 ? 1.415 -7.961 -15.312 1 96.25 41 SER B N 1
ATOM 1679 C CA . SER B 1 41 ? 0.538 -6.805 -15.477 1 96.25 41 SER B CA 1
ATOM 1680 C C . SER B 1 41 ? 0.194 -6.578 -16.938 1 96.25 41 SER B C 1
ATOM 1682 O O . SER B 1 41 ? 0.64 -5.602 -17.547 1 96.25 41 SER B O 1
ATOM 1684 N N . ILE B 1 42 ? -0.679 -7.383 -17.453 1 92.94 42 ILE B N 1
ATOM 1685 C CA . ILE B 1 42 ? -0.969 -7.375 -18.891 1 92.94 42 ILE B CA 1
ATOM 1686 C C . ILE B 1 42 ? -2.256 -6.594 -19.141 1 92.94 42 ILE B C 1
ATOM 1688 O O . ILE B 1 42 ? -2.355 -5.859 -20.125 1 92.94 42 ILE B O 1
ATOM 1692 N N . LYS B 1 43 ? -3.203 -6.742 -18.312 1 92.5 43 LYS B N 1
ATOM 1693 C CA . LYS B 1 43 ? -4.469 -6.027 -18.438 1 92.5 43 LYS B CA 1
ATOM 1694 C C . LYS B 1 43 ? -4.359 -4.602 -17.906 1 92.5 43 LYS B C 1
ATOM 1696 O O . LYS B 1 43 ? -3.668 -4.355 -16.922 1 92.5 43 LYS B O 1
ATOM 1701 N N . SER B 1 44 ? -5.062 -3.734 -18.641 1 95.25 44 SER B N 1
ATOM 1702 C CA . SER B 1 44 ? -5.109 -2.371 -18.125 1 95.25 44 SER B CA 1
ATOM 1703 C C . SER B 1 44 ? -5.566 -2.346 -16.672 1 95.25 44 SER B C 1
ATOM 1705 O O . SER B 1 44 ? -6.438 -3.123 -16.266 1 95.25 44 SER B O 1
ATOM 1707 N N . GLY B 1 45 ? -4.988 -1.479 -15.867 1 97.62 45 GLY B N 1
ATOM 1708 C CA . GLY B 1 45 ? -5.27 -1.354 -14.445 1 97.62 45 GLY B CA 1
ATOM 1709 C C . GLY B 1 45 ? -4.125 -0.74 -13.664 1 97.62 45 GLY B C 1
ATOM 1710 O O . GLY B 1 45 ? -3.244 -0.101 -14.242 1 97.62 45 GLY B O 1
ATOM 1711 N N . PHE B 1 46 ? -4.211 -0.904 -12.375 1 98.75 46 PHE B N 1
ATOM 1712 C CA . PHE B 1 46 ? -3.354 -0.154 -11.469 1 98.75 46 PHE B CA 1
ATOM 1713 C C . PHE B 1 46 ? -1.885 -0.485 -11.711 1 98.75 46 PHE B C 1
ATOM 1715 O O . PHE B 1 46 ? -1.062 0.415 -11.891 1 98.75 46 PHE B O 1
ATOM 1722 N N . MET B 1 47 ? -1.558 -1.785 -11.781 1 98.56 47 MET B N 1
ATOM 1723 C CA . MET B 1 47 ? -0.142 -2.141 -11.828 1 98.56 47 MET B CA 1
ATOM 1724 C C . MET B 1 47 ? 0.431 -1.916 -13.219 1 98.56 47 MET B C 1
ATOM 1726 O O . MET B 1 47 ? 1.6 -1.552 -13.367 1 98.56 47 MET B O 1
ATOM 1730 N N . LYS B 1 48 ? -0.344 -2.133 -14.234 1 98 48 LYS B N 1
ATOM 1731 C CA . LYS B 1 48 ? 0.145 -1.783 -15.562 1 98 48 LYS B CA 1
ATOM 1732 C C . LYS B 1 48 ? 0.397 -0.283 -15.68 1 98 48 LYS B C 1
ATOM 1734 O O . LYS B 1 48 ? 1.417 0.14 -16.234 1 98 48 LYS B O 1
ATOM 1739 N N . HIS B 1 49 ? -0.508 0.522 -15.172 1 98.5 49 HIS B N 1
ATOM 1740 C CA . HIS B 1 49 ? -0.379 1.976 -15.156 1 98.5 49 HIS B CA 1
ATOM 1741 C C . HIS B 1 49 ? 0.893 2.408 -14.438 1 98.5 49 HIS B C 1
ATOM 1743 O O . HIS B 1 49 ? 1.492 3.428 -14.781 1 98.5 49 HIS B O 1
ATOM 1749 N N . ASN B 1 50 ? 1.344 1.597 -13.469 1 98.56 50 ASN B N 1
ATOM 1750 C CA . ASN B 1 50 ? 2.488 1.966 -12.641 1 98.56 50 ASN B CA 1
ATOM 1751 C C . ASN B 1 50 ? 3.723 1.139 -12.984 1 98.56 50 ASN B C 1
ATOM 1753 O O . ASN B 1 50 ? 4.559 0.87 -12.125 1 98.56 50 ASN B O 1
ATOM 1757 N N . GLY B 1 51 ? 3.83 0.683 -14.172 1 96.44 51 GLY B N 1
ATOM 1758 C CA . GLY B 1 51 ? 5.086 0.139 -14.664 1 96.44 51 GLY B CA 1
ATOM 1759 C C . GLY B 1 51 ? 5.094 -1.377 -14.734 1 96.44 51 GLY B C 1
ATOM 1760 O O . GLY B 1 51 ? 6.004 -1.973 -15.312 1 96.44 51 GLY B O 1
ATOM 1761 N N . GLY B 1 52 ? 4.148 -2.057 -14.078 1 97.06 52 GLY B N 1
ATOM 1762 C CA . GLY B 1 52 ? 4.035 -3.504 -14.172 1 97.06 52 GLY B CA 1
ATOM 1763 C C . GLY B 1 52 ? 4.93 -4.234 -13.188 1 97.06 52 GLY B C 1
ATOM 1764 O O . GLY B 1 52 ? 5.703 -3.609 -12.461 1 97.06 52 GLY B O 1
ATOM 1765 N N . VAL B 1 53 ? 4.762 -5.566 -13.188 1 98.31 53 VAL B N 1
ATOM 1766 C CA . VAL B 1 53 ? 5.512 -6.449 -12.297 1 98.31 53 VAL B CA 1
ATOM 1767 C C . VAL B 1 53 ? 5.918 -7.715 -13.047 1 98.31 53 VAL B C 1
ATOM 1769 O O . VAL B 1 53 ? 5.078 -8.375 -13.664 1 98.31 53 VAL B O 1
ATOM 1772 N N . LEU B 1 54 ? 7.23 -7.984 -13.047 1 98.56 54 LEU B N 1
ATOM 1773 C CA . LEU B 1 54 ? 7.707 -9.281 -13.531 1 98.56 54 LEU B CA 1
ATOM 1774 C C . LEU B 1 54 ? 7.645 -10.32 -12.422 1 98.56 54 LEU B C 1
ATOM 1776 O O . LEU B 1 54 ? 7.957 -10.031 -11.266 1 98.56 54 LEU B O 1
ATOM 1780 N N . PHE B 1 55 ? 7.266 -11.562 -12.844 1 98.56 55 PHE B N 1
ATOM 1781 C CA . PHE B 1 55 ? 6.973 -12.57 -11.836 1 98.56 55 PHE B CA 1
ATOM 1782 C C . PHE B 1 55 ? 7.48 -13.938 -12.273 1 98.56 55 PHE B C 1
ATOM 1784 O O . PHE B 1 55 ? 7.41 -14.281 -13.461 1 98.56 55 PHE B O 1
ATOM 1791 N N . ARG B 1 56 ? 7.992 -14.68 -11.289 1 97.69 56 ARG B N 1
ATOM 1792 C CA . ARG B 1 56 ? 8.32 -16.062 -11.617 1 97.69 56 AR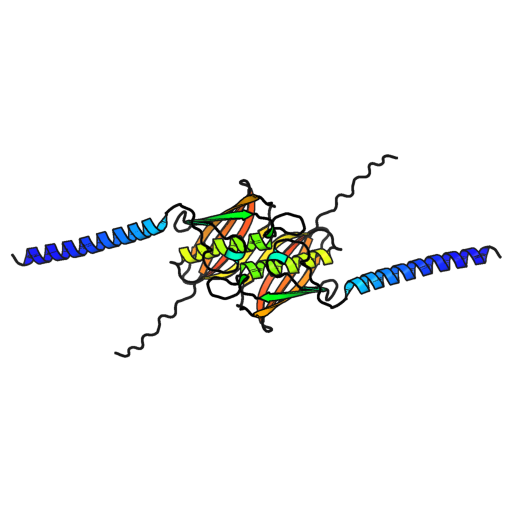G B CA 1
ATOM 1793 C C . ARG B 1 56 ? 8.07 -16.984 -10.422 1 97.69 56 ARG B C 1
ATOM 1795 O O . ARG B 1 56 ? 8.148 -16.547 -9.273 1 97.69 56 ARG B O 1
ATOM 1802 N N . THR B 1 57 ? 7.77 -18.219 -10.758 1 97.25 57 THR B N 1
ATOM 1803 C CA . THR B 1 57 ? 7.598 -19.281 -9.773 1 97.25 57 THR B CA 1
ATOM 1804 C C . THR B 1 57 ? 8.914 -20 -9.531 1 97.25 57 THR B C 1
ATOM 1806 O O . THR B 1 57 ? 9.523 -20.531 -10.461 1 97.25 57 THR B O 1
ATOM 1809 N N . MET B 1 58 ? 9.352 -19.922 -8.281 1 97.25 58 MET B N 1
ATOM 1810 C CA . MET B 1 58 ? 10.609 -20.578 -7.938 1 97.25 58 MET B CA 1
ATOM 1811 C C . MET B 1 58 ? 10.352 -22 -7.461 1 97.25 58 MET B C 1
ATOM 1813 O O . MET B 1 58 ? 11.156 -22.906 -7.715 1 97.25 58 MET B O 1
ATOM 1817 N N . SER B 1 59 ? 9.32 -22.234 -6.766 1 96.19 59 SER B N 1
ATOM 1818 C CA . SER B 1 59 ? 8.828 -23.516 -6.27 1 96.19 59 SER B CA 1
ATOM 1819 C C . SER B 1 59 ? 7.328 -23.453 -5.98 1 96.19 59 SER B C 1
ATOM 1821 O O . SER B 1 59 ? 6.664 -22.469 -6.309 1 96.19 59 SER B O 1
ATOM 1823 N N . GLU B 1 60 ? 6.824 -24.484 -5.402 1 93.81 60 GLU B N 1
ATOM 1824 C CA . GLU B 1 60 ? 5.402 -24.516 -5.078 1 93.81 60 GLU B CA 1
ATOM 1825 C C . GLU B 1 60 ? 5.039 -23.469 -4.031 1 93.81 60 GLU B C 1
ATOM 1827 O O . GLU B 1 60 ? 3.893 -23.031 -3.961 1 93.81 60 GLU B O 1
ATOM 1832 N N . THR B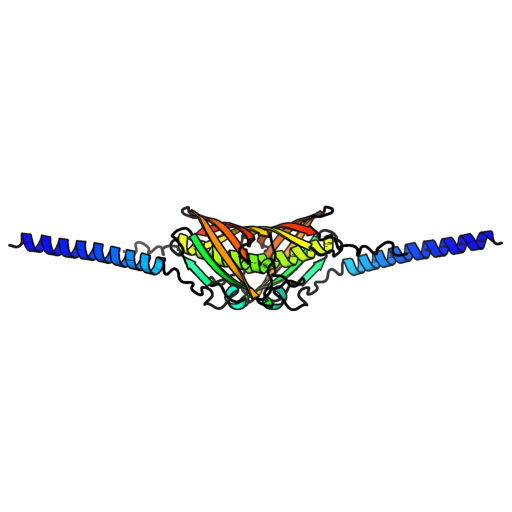 1 61 ? 6.012 -23.062 -3.236 1 98 61 THR B N 1
ATOM 1833 C CA . THR B 1 61 ? 5.688 -22.172 -2.129 1 98 61 THR B CA 1
ATOM 1834 C C . THR B 1 61 ? 6.539 -20.906 -2.184 1 98 61 THR B C 1
ATOM 1836 O O . THR B 1 61 ? 6.469 -20.062 -1.288 1 98 61 THR B O 1
ATOM 1839 N N . GLU B 1 62 ? 7.398 -20.844 -3.129 1 98.56 62 GLU B N 1
ATOM 1840 C CA . GLU B 1 62 ? 8.305 -19.703 -3.225 1 98.56 62 GLU B CA 1
ATOM 1841 C C . GLU B 1 62 ? 8.172 -19 -4.574 1 98.56 62 GLU B C 1
ATOM 1843 O O . GLU B 1 62 ? 8.172 -19.656 -5.621 1 98.56 62 GLU B O 1
ATOM 1848 N N . TYR B 1 63 ? 8.133 -17.734 -4.516 1 98.62 63 TYR B N 1
ATOM 1849 C CA . TYR B 1 63 ? 7.926 -16.906 -5.699 1 98.62 63 TYR B CA 1
ATOM 1850 C C . TYR B 1 63 ? 8.812 -15.672 -5.668 1 98.62 63 TYR B C 1
ATOM 1852 O O . TYR B 1 63 ? 9.234 -15.234 -4.594 1 98.62 63 TYR B O 1
ATOM 1860 N N . GLU B 1 64 ? 9.125 -15.195 -6.852 1 98.81 64 GLU B N 1
ATOM 1861 C CA . GLU B 1 64 ? 9.938 -13.992 -7.012 1 98.81 64 GLU B CA 1
ATOM 1862 C C . GLU B 1 64 ? 9.281 -13.008 -7.977 1 98.81 64 GLU B C 1
ATOM 1864 O O . GLU B 1 64 ? 8.609 -13.414 -8.922 1 98.81 64 GLU B O 1
ATOM 1869 N N . PHE B 1 65 ? 9.453 -11.734 -7.719 1 98.81 65 PHE B N 1
ATOM 1870 C CA . PHE B 1 65 ? 8.953 -10.703 -8.617 1 98.81 65 PHE B CA 1
ATOM 1871 C C . PHE B 1 65 ? 9.859 -9.477 -8.594 1 98.81 65 PHE B C 1
ATOM 1873 O O . PHE B 1 65 ? 10.695 -9.336 -7.703 1 98.81 65 PHE B O 1
ATOM 1880 N N . LYS B 1 66 ? 9.758 -8.633 -9.602 1 98.5 66 LYS B N 1
ATOM 1881 C CA . LYS B 1 66 ? 10.648 -7.473 -9.641 1 98.5 66 LYS B CA 1
ATOM 1882 C C . LYS B 1 66 ? 10.023 -6.32 -10.422 1 98.5 66 LYS B C 1
ATOM 1884 O O . LYS B 1 66 ? 9.102 -6.527 -11.219 1 98.5 66 LYS B O 1
ATOM 1889 N N . SER B 1 67 ? 10.453 -5.199 -10.164 1 98.56 67 SER B N 1
ATOM 1890 C CA . SER B 1 67 ? 10.102 -3.947 -10.828 1 98.56 67 SER B CA 1
ATOM 1891 C C . SER B 1 67 ? 11.281 -2.973 -10.82 1 98.56 67 SER B C 1
ATOM 1893 O O . SER B 1 67 ? 12.18 -3.082 -9.992 1 98.56 67 SER B O 1
ATOM 1895 N N . ILE B 1 68 ? 11.258 -2.055 -11.75 1 98.75 68 ILE B N 1
ATOM 1896 C CA . ILE B 1 68 ? 12.266 -1.007 -11.805 1 98.75 68 ILE B CA 1
ATOM 1897 C C . ILE B 1 68 ? 11.648 0.333 -11.414 1 98.75 68 ILE B C 1
ATOM 1899 O O . ILE B 1 68 ? 10.594 0.709 -11.93 1 98.75 68 ILE B O 1
ATOM 1903 N N . ILE B 1 69 ? 12.352 1.054 -10.508 1 98.88 69 ILE B N 1
ATOM 1904 C CA . ILE B 1 69 ? 11.836 2.314 -9.984 1 98.88 69 ILE B CA 1
ATOM 1905 C C . ILE B 1 69 ? 12 3.412 -11.039 1 98.88 69 ILE B C 1
ATOM 1907 O O . ILE B 1 69 ? 13.078 3.564 -11.617 1 98.88 69 ILE B O 1
ATOM 1911 N N . ASN B 1 70 ? 10.938 4.125 -11.312 1 98.56 70 ASN B N 1
ATOM 1912 C CA . ASN B 1 70 ? 10.984 5.289 -12.195 1 98.56 70 ASN B CA 1
ATOM 1913 C C . ASN B 1 70 ? 10.445 6.535 -11.5 1 98.56 70 ASN B C 1
ATOM 1915 O O . ASN B 1 70 ? 10.102 6.492 -10.32 1 98.56 70 ASN B O 1
ATOM 1919 N N . GLU B 1 71 ? 10.328 7.652 -12.195 1 98.44 71 GLU B N 1
ATOM 1920 C CA . GLU B 1 71 ? 10 8.945 -11.609 1 98.44 71 GLU B CA 1
ATOM 1921 C C . GLU B 1 71 ? 8.578 8.961 -11.055 1 98.44 71 GLU B C 1
ATOM 1923 O O . GLU B 1 71 ? 8.289 9.68 -10.094 1 98.44 71 GLU B O 1
ATOM 1928 N N . ASN B 1 72 ? 7.727 8.164 -11.586 1 98.44 72 ASN B N 1
ATOM 1929 C CA . ASN B 1 72 ? 6.328 8.141 -11.172 1 98.44 72 ASN B CA 1
ATOM 1930 C C . ASN B 1 72 ? 6.137 7.328 -9.891 1 98.44 72 ASN B C 1
ATOM 1932 O O . ASN B 1 72 ? 5.02 7.219 -9.383 1 98.44 72 ASN B O 1
ATOM 1936 N N . HIS B 1 73 ? 7.211 6.762 -9.375 1 98.81 73 HIS B N 1
ATOM 1937 C CA . HIS B 1 73 ? 7.117 5.934 -8.172 1 98.81 73 HIS B CA 1
ATOM 1938 C C . HIS B 1 73 ? 7.59 6.695 -6.941 1 98.81 73 HIS B C 1
ATOM 1940 O O . HIS B 1 73 ? 7.602 6.148 -5.836 1 98.81 73 HIS B O 1
ATOM 1946 N N . LEU B 1 74 ? 7.945 7.953 -7.066 1 98.44 74 LEU B N 1
ATOM 1947 C CA . LEU B 1 74 ? 8.695 8.648 -6.023 1 98.44 74 LEU B CA 1
ATOM 1948 C C . LEU B 1 74 ? 7.758 9.445 -5.121 1 98.44 74 LEU B C 1
ATOM 1950 O O . LEU B 1 74 ? 6.676 9.852 -5.547 1 98.44 74 LEU B O 1
ATOM 1954 N N . ASN B 1 75 ? 8.234 9.617 -3.867 1 96.81 75 ASN B N 1
ATOM 1955 C CA . ASN B 1 75 ? 7.59 10.562 -2.963 1 96.81 75 ASN B CA 1
ATOM 1956 C C . ASN B 1 75 ? 8.219 11.945 -3.061 1 96.81 75 ASN B C 1
ATOM 1958 O O . ASN B 1 75 ? 9.031 12.203 -3.949 1 96.81 75 ASN B O 1
ATOM 1962 N N . ASN B 1 76 ? 7.746 12.82 -2.148 1 93.56 76 ASN B N 1
ATOM 1963 C CA . ASN B 1 76 ? 8.195 14.211 -2.221 1 93.56 76 ASN B CA 1
ATOM 1964 C C . ASN B 1 76 ? 9.68 14.336 -1.862 1 93.56 76 ASN B C 1
ATOM 1966 O O . ASN B 1 76 ? 10.32 15.336 -2.189 1 93.56 76 ASN B O 1
ATOM 1970 N N . ALA B 1 77 ? 10.219 13.336 -1.146 1 94 77 ALA B N 1
ATOM 1971 C CA . ALA B 1 77 ? 11.617 13.367 -0.724 1 94 77 ALA B CA 1
ATOM 1972 C C . ALA B 1 77 ? 12.523 12.789 -1.805 1 94 77 ALA B C 1
ATOM 1974 O O . ALA B 1 77 ? 13.742 12.703 -1.62 1 94 77 ALA B O 1
ATOM 1975 N N . GLY B 1 78 ? 11.977 12.289 -2.893 1 96.25 78 GLY B N 1
ATOM 1976 C CA . GLY B 1 78 ? 12.781 11.812 -4.004 1 96.25 78 GLY B CA 1
ATOM 1977 C C . GLY B 1 78 ? 13.164 10.344 -3.881 1 96.25 78 GLY B C 1
ATOM 1978 O O . GLY B 1 78 ? 14.047 9.867 -4.59 1 96.25 78 GLY B O 1
ATOM 1979 N N . ILE B 1 79 ? 12.602 9.672 -2.957 1 98.06 79 ILE B N 1
ATOM 1980 C CA . ILE B 1 79 ? 12.781 8.234 -2.83 1 98.06 79 ILE B CA 1
ATOM 1981 C C . ILE B 1 79 ? 11.469 7.52 -3.148 1 98.06 79 ILE B C 1
ATOM 1983 O O . ILE B 1 79 ? 10.438 8.164 -3.346 1 98.06 79 ILE B O 1
ATOM 1987 N N . THR B 1 80 ? 11.539 6.18 -3.266 1 98.75 80 THR B N 1
ATOM 1988 C CA . THR B 1 80 ? 10.344 5.426 -3.629 1 98.75 80 THR B CA 1
ATOM 1989 C C . THR B 1 80 ? 9.25 5.605 -2.584 1 98.75 80 THR B C 1
ATOM 1991 O O . THR B 1 80 ? 9.5 5.469 -1.384 1 98.75 80 THR B O 1
ATOM 1994 N N . HIS B 1 81 ? 8.125 5.934 -3.043 1 98.81 81 HIS B N 1
ATOM 1995 C CA . HIS B 1 81 ? 6.973 6.121 -2.168 1 98.81 81 HIS B CA 1
ATOM 1996 C C . HIS B 1 81 ? 6.602 4.824 -1.457 1 98.81 81 HIS B C 1
ATOM 1998 O O . HIS B 1 81 ? 6.559 3.762 -2.08 1 98.81 81 HIS B O 1
ATOM 2004 N N . GLY B 1 82 ? 6.277 4.887 -0.155 1 98.75 82 GLY B N 1
ATOM 2005 C CA . GLY B 1 82 ? 5.848 3.705 0.578 1 98.75 82 GLY B CA 1
ATOM 2006 C C . GLY B 1 82 ? 4.613 3.053 -0.014 1 98.75 82 GLY B C 1
ATOM 2007 O O . GLY B 1 82 ? 4.453 1.832 0.066 1 98.75 82 GLY B O 1
ATOM 2008 N N . GLY B 1 83 ? 3.742 3.861 -0.509 1 98.81 83 GLY B N 1
ATOM 2009 C CA . GLY B 1 83 ? 2.557 3.357 -1.184 1 98.81 83 GLY B CA 1
ATOM 2010 C C . GLY B 1 83 ? 2.877 2.482 -2.381 1 98.81 83 GLY B C 1
ATOM 2011 O O . GLY B 1 83 ? 2.182 1.5 -2.643 1 98.81 83 GLY B O 1
ATOM 2012 N N . TYR B 1 84 ? 3.902 2.832 -3.115 1 98.88 84 TYR B N 1
ATOM 2013 C CA . TYR B 1 84 ? 4.27 1.985 -4.246 1 98.88 84 TYR B CA 1
ATOM 2014 C C . TYR B 1 84 ? 4.863 0.666 -3.766 1 98.88 84 TYR B C 1
ATOM 2016 O O . TYR B 1 84 ? 4.586 -0.392 -4.336 1 98.88 84 TYR B O 1
ATOM 2024 N N . LEU B 1 85 ? 5.746 0.75 -2.809 1 98.94 85 LEU B N 1
ATOM 2025 C CA . LEU B 1 85 ? 6.289 -0.484 -2.246 1 98.94 85 LEU B CA 1
ATOM 2026 C C . LEU B 1 85 ? 5.168 -1.397 -1.763 1 98.94 85 LEU B C 1
ATOM 2028 O O . LEU B 1 85 ? 5.211 -2.611 -1.976 1 98.94 85 LEU B O 1
ATOM 2032 N N . SER B 1 86 ? 4.16 -0.836 -1.092 1 98.94 86 SER B N 1
ATOM 2033 C CA . SER B 1 86 ? 2.996 -1.597 -0.649 1 98.94 86 SER B CA 1
ATOM 2034 C C . SER B 1 86 ? 2.275 -2.24 -1.829 1 98.94 86 SER B C 1
ATOM 2036 O O . SER B 1 86 ? 1.88 -3.406 -1.76 1 98.94 86 SER B O 1
ATOM 2038 N N . ALA B 1 87 ? 2.121 -1.494 -2.885 1 98.88 87 ALA B N 1
ATOM 2039 C CA . ALA B 1 87 ? 1.441 -1.975 -4.086 1 98.88 87 ALA B CA 1
ATOM 2040 C C . ALA B 1 87 ? 2.203 -3.135 -4.719 1 98.88 87 ALA B C 1
ATOM 2042 O O . ALA B 1 87 ? 1.598 -4.105 -5.18 1 98.88 87 ALA B O 1
ATOM 2043 N N . LEU B 1 88 ? 3.518 -2.971 -4.777 1 98.81 88 LEU B N 1
ATOM 2044 C CA . LEU B 1 88 ? 4.355 -4.027 -5.328 1 98.81 88 LEU B CA 1
ATOM 2045 C C . LEU B 1 88 ? 4.176 -5.328 -4.551 1 98.81 88 LEU B C 1
ATOM 2047 O O . LEU B 1 88 ? 4.004 -6.395 -5.145 1 98.81 88 LEU B O 1
ATOM 2051 N N . ILE B 1 89 ? 4.184 -5.191 -3.252 1 98.94 89 ILE B N 1
ATOM 2052 C CA . ILE B 1 89 ? 4 -6.363 -2.4 1 98.94 89 ILE B CA 1
ATOM 2053 C C . ILE B 1 89 ? 2.605 -6.941 -2.613 1 98.94 89 ILE B C 1
ATOM 2055 O O . ILE B 1 89 ? 2.447 -8.156 -2.783 1 98.94 89 ILE B O 1
ATOM 2059 N N . ASP B 1 90 ? 1.613 -6.098 -2.588 1 98.88 90 ASP B N 1
ATOM 2060 C CA . ASP B 1 90 ? 0.246 -6.566 -2.793 1 98.88 90 ASP B CA 1
ATOM 2061 C C . ASP B 1 90 ? 0.116 -7.324 -4.113 1 98.88 90 ASP B C 1
ATOM 2063 O O . ASP B 1 90 ? -0.495 -8.391 -4.164 1 98.88 90 ASP B O 1
ATOM 2067 N N . ALA B 1 91 ? 0.7 -6.812 -5.156 1 98.62 91 ALA B N 1
ATOM 2068 C CA . ALA B 1 91 ? 0.616 -7.43 -6.477 1 98.62 91 ALA B CA 1
ATOM 2069 C C . ALA B 1 91 ? 1.393 -8.742 -6.52 1 98.62 91 ALA B C 1
ATOM 2071 O O . ALA B 1 91 ? 0.872 -9.766 -6.977 1 98.62 91 ALA B O 1
ATOM 2072 N N . GLY B 1 92 ? 2.646 -8.695 -6.066 1 98.69 92 GLY B N 1
ATOM 2073 C CA . GLY B 1 92 ? 3.49 -9.875 -6.105 1 98.69 92 GLY B CA 1
ATOM 2074 C C . GLY B 1 92 ? 2.994 -10.992 -5.203 1 98.69 92 GLY B C 1
ATOM 2075 O O . GLY B 1 92 ? 2.834 -12.133 -5.645 1 98.69 92 GLY B O 1
ATOM 2076 N N . ALA B 1 93 ? 2.758 -10.625 -3.951 1 98.75 93 ALA B N 1
ATOM 2077 C CA . ALA B 1 93 ? 2.277 -11.602 -2.975 1 98.75 93 ALA B CA 1
ATOM 2078 C C . ALA B 1 93 ? 0.88 -12.102 -3.336 1 98.75 93 ALA B C 1
ATOM 2080 O O . ALA B 1 93 ? 0.561 -13.273 -3.141 1 98.75 93 ALA B O 1
ATOM 2081 N N . GLY B 1 94 ? 0.042 -11.18 -3.797 1 98.5 94 GLY B N 1
ATOM 2082 C CA . GLY B 1 94 ? -1.276 -11.594 -4.254 1 98.5 94 GLY B CA 1
ATOM 2083 C C . GLY B 1 94 ? -1.228 -12.617 -5.375 1 98.5 94 GLY B C 1
ATOM 2084 O O . GLY B 1 94 ? -1.991 -13.578 -5.375 1 98.5 94 GLY B O 1
ATOM 2085 N N . THR B 1 95 ? -0.368 -12.398 -6.344 1 98.19 95 THR B N 1
ATOM 2086 C CA . THR B 1 95 ? -0.182 -13.352 -7.426 1 98.19 95 THR B CA 1
ATOM 2087 C C . THR B 1 95 ? 0.312 -14.695 -6.887 1 98.19 95 THR B C 1
ATOM 2089 O O . THR B 1 95 ? -0.129 -15.75 -7.34 1 98.19 95 THR B O 1
ATOM 2092 N N . ALA B 1 96 ? 1.261 -14.648 -5.938 1 98.5 96 ALA B N 1
ATOM 2093 C CA . ALA B 1 96 ? 1.744 -15.875 -5.305 1 98.5 96 ALA B CA 1
ATOM 2094 C C . ALA B 1 96 ? 0.6 -16.641 -4.648 1 98.5 96 ALA B C 1
ATOM 2096 O O . ALA B 1 96 ? 0.505 -17.859 -4.781 1 98.5 96 ALA B O 1
ATOM 2097 N N . ALA B 1 97 ? -0.279 -15.938 -3.943 1 98.56 97 ALA B N 1
ATOM 2098 C CA . ALA B 1 97 ? -1.439 -16.562 -3.316 1 98.56 97 ALA B CA 1
ATOM 2099 C C . ALA B 1 97 ? -2.332 -17.234 -4.359 1 98.56 97 ALA B C 1
ATOM 2101 O O . ALA B 1 97 ? -2.801 -18.359 -4.156 1 98.56 97 ALA B O 1
ATOM 2102 N N . HIS B 1 98 ? -2.541 -16.516 -5.434 1 97.5 98 HIS B N 1
ATOM 2103 C CA . HIS B 1 98 ? -3.33 -17.047 -6.539 1 97.5 98 HIS B CA 1
ATOM 2104 C C . HIS B 1 98 ? -2.734 -18.344 -7.07 1 97.5 98 HIS B C 1
ATOM 2106 O O . HIS B 1 98 ? -3.447 -19.328 -7.227 1 97.5 98 HIS B O 1
ATOM 2112 N N . ARG B 1 99 ? -1.436 -18.312 -7.277 1 96.25 99 ARG B N 1
ATOM 2113 C CA . ARG B 1 99 ? -0.764 -19.5 -7.793 1 96.25 99 ARG B CA 1
ATOM 2114 C C . ARG B 1 99 ? -0.819 -20.641 -6.785 1 96.25 99 ARG B C 1
ATOM 2116 O O . ARG B 1 99 ? -1.115 -21.781 -7.148 1 96.25 99 ARG B O 1
ATOM 2123 N N . ALA B 1 100 ? -0.583 -20.359 -5.59 1 97.12 100 ALA B N 1
ATOM 2124 C CA . ALA B 1 100 ? -0.551 -21.375 -4.539 1 97.12 100 ALA B CA 1
ATOM 2125 C C . ALA B 1 100 ? -1.927 -22 -4.348 1 97.12 100 ALA B C 1
ATOM 2127 O O . ALA B 1 100 ? -2.035 -23.141 -3.871 1 97.12 100 ALA B O 1
ATOM 2128 N N . SER B 1 101 ? -2.951 -21.266 -4.672 1 96.31 101 SER B N 1
ATOM 2129 C CA . SER B 1 101 ? -4.32 -21.734 -4.484 1 96.31 101 SER B CA 1
ATOM 2130 C C . SER B 1 101 ? -4.824 -22.484 -5.715 1 96.31 101 SER B C 1
ATOM 2132 O O . SER B 1 101 ? -6.02 -22.75 -5.844 1 96.31 101 SER B O 1
ATOM 2134 N N . GLY B 1 102 ? -3.967 -22.828 -6.629 1 93.38 102 GLY B N 1
ATOM 2135 C CA . GLY B 1 102 ? -4.379 -23.469 -7.871 1 93.38 102 GLY B CA 1
ATOM 2136 C C . GLY B 1 102 ? -5.078 -22.516 -8.828 1 93.38 102 GLY B C 1
ATOM 2137 O O . GLY B 1 102 ? -6.02 -22.906 -9.523 1 93.38 102 GLY B O 1
ATOM 2138 N N . ASN B 1 103 ? -4.75 -21.203 -8.664 1 92.69 103 ASN B N 1
ATOM 2139 C CA . ASN B 1 103 ? -5.207 -20.109 -9.516 1 92.69 103 ASN B CA 1
ATOM 2140 C C . ASN B 1 103 ? -6.664 -19.75 -9.227 1 92.69 103 ASN B C 1
ATOM 2142 O O . ASN B 1 103 ? -7.348 -19.188 -10.086 1 92.69 103 ASN B O 1
ATOM 2146 N N . ALA B 1 104 ? -7.094 -20.203 -8.07 1 93.56 104 ALA B N 1
ATOM 2147 C CA . ALA B 1 104 ? -8.383 -19.688 -7.613 1 93.56 104 ALA B CA 1
ATOM 2148 C C . ALA B 1 104 ? -8.305 -18.188 -7.328 1 93.56 104 ALA B C 1
ATOM 2150 O O . ALA B 1 104 ? -7.266 -17.688 -6.887 1 93.56 104 ALA B O 1
ATOM 2151 N N . PRO B 1 105 ? -9.422 -17.453 -7.605 1 95.06 105 PRO B N 1
ATOM 2152 C CA . PRO B 1 105 ? -9.398 -16.031 -7.242 1 95.06 105 PRO B CA 1
ATOM 2153 C C . PRO B 1 105 ? -9.148 -15.805 -5.754 1 95.06 105 PRO B C 1
ATOM 2155 O O . PRO B 1 105 ? -9.688 -16.531 -4.914 1 95.06 105 PRO B O 1
ATOM 2158 N N . CYS B 1 106 ? -8.25 -14.891 -5.461 1 97.44 106 CYS B N 1
ATOM 2159 C CA . CYS B 1 106 ? -7.918 -14.531 -4.086 1 97.44 106 CYS B CA 1
ATOM 2160 C C . CYS B 1 106 ? -8.055 -13.031 -3.867 1 97.44 106 CYS B C 1
ATOM 2162 O O . CYS B 1 106 ? -7.891 -12.242 -4.801 1 97.44 106 CYS B O 1
ATOM 2164 N N . VAL B 1 107 ? -8.375 -12.633 -2.602 1 97.75 107 VAL B N 1
ATOM 2165 C CA . VAL B 1 107 ? -8.43 -11.219 -2.24 1 97.75 107 VAL B CA 1
ATOM 2166 C C . VAL B 1 107 ? -7.633 -10.977 -0.964 1 97.75 107 VAL B C 1
ATOM 2168 O O . VAL B 1 107 ? -7.609 -11.828 -0.067 1 97.75 107 VAL B O 1
ATOM 2171 N N . THR B 1 108 ? -6.957 -9.898 -0.916 1 98.75 108 THR B N 1
ATOM 2172 C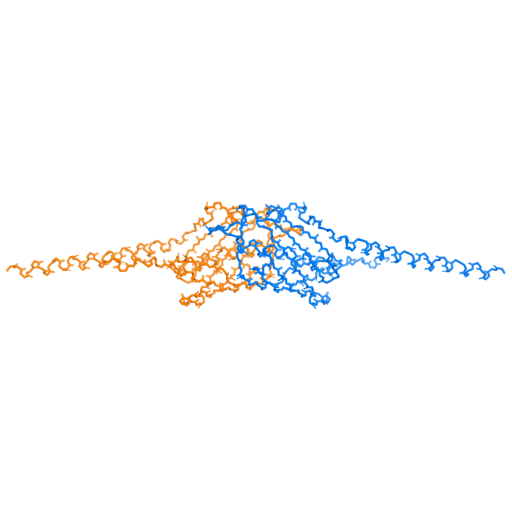 CA . THR B 1 108 ? -6.168 -9.531 0.255 1 98.75 108 THR B CA 1
ATOM 2173 C C . THR B 1 108 ? -7.074 -9.258 1.454 1 98.75 108 THR B C 1
ATOM 2175 O O . THR B 1 108 ? -8.062 -8.531 1.341 1 98.75 108 THR B O 1
ATOM 2178 N N . ILE B 1 109 ? -6.711 -9.797 2.574 1 98.88 109 ILE B N 1
ATOM 2179 C CA . ILE B 1 109 ? -7.453 -9.594 3.812 1 98.88 109 ILE B CA 1
ATOM 2180 C C . ILE B 1 109 ? -6.652 -8.68 4.746 1 98.88 109 ILE B C 1
ATOM 2182 O O . ILE B 1 109 ? -7.215 -7.785 5.375 1 98.88 109 ILE B O 1
ATOM 2186 N N . SER B 1 110 ? -5.418 -9 4.855 1 98.94 110 SER B N 1
ATOM 2187 C CA . SER B 1 110 ? -4.559 -8.219 5.742 1 98.94 110 SER B CA 1
ATOM 2188 C C . SER B 1 110 ? -3.135 -8.141 5.203 1 98.94 110 SER B C 1
ATOM 2190 O O . SER B 1 110 ? -2.648 -9.086 4.582 1 98.94 110 SER B O 1
ATOM 2192 N N . LEU B 1 111 ? -2.521 -7.086 5.422 1 98.94 111 LEU B N 1
ATOM 2193 C CA . LEU B 1 111 ? -1.123 -6.844 5.086 1 98.94 111 LEU B CA 1
ATOM 2194 C C . LEU B 1 111 ? -0.431 -6.047 6.184 1 98.94 111 LEU B C 1
ATOM 2196 O O . LEU B 1 111 ? -0.87 -4.945 6.531 1 98.94 111 LEU B O 1
ATOM 2200 N N . ASP B 1 112 ? 0.622 -6.602 6.75 1 98.94 112 ASP B N 1
ATOM 2201 C CA . ASP B 1 112 ? 1.458 -5.934 7.742 1 98.94 112 ASP B CA 1
ATOM 2202 C C . ASP B 1 112 ? 2.836 -5.609 7.172 1 98.94 112 ASP B C 1
ATOM 2204 O O . ASP B 1 112 ? 3.629 -6.516 6.898 1 98.94 112 ASP B O 1
ATOM 2208 N N . LEU B 1 113 ? 3.115 -4.336 7.023 1 98.94 113 LEU B N 1
ATOM 2209 C CA . LEU B 1 113 ? 4.305 -3.904 6.297 1 98.94 113 LEU B CA 1
ATOM 2210 C C . LEU B 1 113 ? 5.281 -3.195 7.23 1 98.94 113 LEU B C 1
ATOM 2212 O O . LEU B 1 113 ? 4.871 -2.412 8.086 1 98.94 113 LEU B O 1
ATOM 2216 N N . LYS B 1 114 ? 6.527 -3.496 7.035 1 98.94 114 LYS B N 1
ATOM 2217 C CA . LYS B 1 114 ? 7.629 -2.75 7.637 1 98.94 114 LYS B CA 1
ATOM 2218 C C . LYS B 1 114 ? 8.492 -2.082 6.57 1 98.94 114 LYS B C 1
ATOM 2220 O O . LYS B 1 114 ? 8.898 -2.725 5.602 1 98.94 114 LYS B O 1
ATOM 2225 N N . PHE B 1 115 ? 8.695 -0.827 6.785 1 98.88 115 PHE B N 1
ATOM 2226 C CA . PHE B 1 115 ? 9.547 -0.065 5.879 1 98.88 115 PHE B CA 1
ATOM 2227 C C . PHE B 1 115 ? 10.914 0.175 6.492 1 98.88 115 PHE B C 1
ATOM 2229 O O . PHE B 1 115 ? 11.047 0.922 7.465 1 98.88 115 PHE B O 1
ATOM 2236 N N . ILE B 1 116 ? 11.898 -0.376 5.84 1 98.81 116 ILE B N 1
ATOM 2237 C CA . ILE B 1 116 ? 13.195 -0.562 6.484 1 98.81 116 ILE B CA 1
ATOM 2238 C C . ILE B 1 116 ? 14.234 0.314 5.797 1 98.81 116 ILE B C 1
ATOM 2240 O O . ILE B 1 116 ? 15.156 0.82 6.449 1 98.81 116 ILE B O 1
ATOM 2244 N N . GLY B 1 117 ? 14.125 0.439 4.5 1 98.44 117 GLY B N 1
ATOM 2245 C CA . GLY B 1 117 ? 15.109 1.189 3.738 1 98.44 117 GLY B CA 1
ATOM 2246 C C . GLY B 1 117 ? 14.523 1.883 2.523 1 98.44 117 GLY B C 1
ATOM 2247 O O . GLY B 1 117 ? 13.352 1.7 2.207 1 98.44 117 GLY B O 1
ATOM 2248 N N . ALA B 1 118 ? 15.414 2.68 1.846 1 98.25 118 ALA B N 1
ATOM 2249 C CA . ALA B 1 118 ? 14.961 3.5 0.726 1 98.25 118 ALA B CA 1
ATOM 2250 C C . ALA B 1 118 ? 15.484 2.953 -0.6 1 98.25 118 ALA B C 1
ATOM 2252 O O . ALA B 1 118 ? 16.406 2.137 -0.621 1 98.25 118 ALA B O 1
ATOM 2253 N N . SER B 1 119 ? 14.82 3.305 -1.659 1 98.62 119 SER B N 1
ATOM 2254 C CA . SER B 1 119 ? 15.273 3.105 -3.031 1 98.62 119 SER B CA 1
ATOM 2255 C C . SER B 1 119 ? 15.016 4.344 -3.885 1 98.62 119 SER B C 1
ATOM 2257 O O . SER B 1 119 ? 14.281 5.242 -3.475 1 98.62 119 SER B O 1
ATOM 2259 N N . LYS B 1 120 ? 15.664 4.398 -5.02 1 98.25 120 LYS B N 1
ATOM 2260 C CA . LYS B 1 120 ? 15.586 5.574 -5.879 1 98.25 120 LYS B CA 1
ATOM 2261 C C . LYS B 1 120 ? 15.398 5.18 -7.34 1 98.25 120 LYS B C 1
ATOM 2263 O O . LYS B 1 120 ? 15.43 3.994 -7.676 1 98.25 120 LYS B O 1
ATOM 2268 N N . VAL B 1 121 ? 15.234 6.219 -8.164 1 98.56 121 VAL B N 1
ATOM 2269 C CA . VAL B 1 121 ? 15.031 6.012 -9.594 1 98.56 121 VAL B CA 1
ATOM 2270 C C . VAL B 1 121 ? 16.188 5.188 -10.164 1 98.56 121 VAL B C 1
ATOM 2272 O O . VAL B 1 121 ? 17.344 5.441 -9.852 1 98.56 121 VAL B O 1
ATOM 2275 N N . GLY B 1 122 ? 15.773 4.211 -10.969 1 98.62 122 GLY B N 1
ATOM 2276 C CA . GLY B 1 122 ? 16.766 3.371 -11.617 1 98.62 122 GLY B CA 1
ATOM 2277 C C . GLY B 1 122 ? 17.062 2.088 -10.859 1 98.62 122 GLY B C 1
ATOM 2278 O O . GLY B 1 122 ? 17.594 1.137 -11.422 1 98.62 122 GLY B O 1
ATOM 2279 N N . ASP B 1 123 ? 16.734 2.037 -9.578 1 98.81 123 ASP B N 1
ATOM 2280 C CA . ASP B 1 123 ? 16.953 0.829 -8.789 1 98.81 123 ASP B CA 1
ATOM 2281 C C . ASP B 1 123 ? 15.992 -0.281 -9.219 1 98.81 123 ASP B C 1
ATOM 2283 O O . ASP B 1 123 ? 14.828 -0.018 -9.531 1 98.81 123 ASP B O 1
ATOM 2287 N N . GLU B 1 124 ? 16.5 -1.468 -9.281 1 98.81 124 GLU B N 1
ATOM 2288 C CA . GLU B 1 124 ? 15.641 -2.643 -9.383 1 98.81 124 GLU B CA 1
ATOM 2289 C C . GLU B 1 124 ? 15.25 -3.16 -8 1 98.81 124 GLU B C 1
ATOM 2291 O O . GLU B 1 124 ? 16.109 -3.395 -7.152 1 98.81 124 GLU B O 1
ATOM 2296 N N . ILE B 1 125 ? 13.961 -3.289 -7.789 1 98.88 125 ILE B N 1
ATOM 2297 C CA . ILE B 1 125 ? 13.461 -3.896 -6.562 1 98.88 125 ILE B CA 1
ATOM 2298 C C . ILE B 1 125 ? 13.062 -5.344 -6.832 1 98.88 125 ILE B C 1
ATOM 2300 O O . ILE B 1 125 ? 12.312 -5.625 -7.77 1 98.88 125 ILE B O 1
ATOM 2304 N N . THR B 1 126 ? 13.594 -6.23 -6.023 1 98.88 126 THR B N 1
ATOM 2305 C CA . THR B 1 126 ? 13.25 -7.645 -6.125 1 98.88 126 THR B CA 1
ATOM 2306 C C . THR B 1 126 ? 12.461 -8.094 -4.906 1 98.88 126 THR B C 1
ATOM 2308 O O . THR B 1 126 ? 12.852 -7.828 -3.768 1 98.88 126 THR B O 1
ATOM 2311 N N . GLY B 1 127 ? 11.391 -8.75 -5.188 1 98.88 127 GLY B N 1
ATOM 2312 C CA . GLY B 1 127 ? 10.547 -9.297 -4.133 1 98.88 127 GLY B CA 1
ATOM 2313 C C . GLY B 1 127 ? 10.609 -10.812 -4.047 1 98.88 127 GLY B C 1
ATOM 2314 O O . GLY B 1 127 ? 10.672 -11.492 -5.07 1 98.88 127 GLY B O 1
ATOM 2315 N N . PHE B 1 128 ? 10.578 -11.273 -2.807 1 98.88 128 PHE B N 1
ATOM 2316 C CA . PHE B 1 128 ? 10.516 -12.703 -2.531 1 98.88 128 PHE B CA 1
ATOM 2317 C C . PHE B 1 128 ? 9.344 -13.023 -1.604 1 98.88 128 PHE B C 1
ATOM 2319 O O . PHE B 1 128 ? 9.203 -12.414 -0.542 1 98.88 128 PHE B O 1
ATOM 2326 N N . THR B 1 129 ? 8.539 -13.945 -2.057 1 98.88 129 THR B N 1
ATOM 2327 C CA . THR B 1 129 ? 7.383 -14.336 -1.254 1 98.88 129 THR B CA 1
ATOM 2328 C C . THR B 1 129 ? 7.422 -15.828 -0.949 1 98.88 129 THR B C 1
ATOM 2330 O O . THR B 1 129 ? 7.668 -16.641 -1.841 1 98.88 129 THR B O 1
ATOM 2333 N N . ARG B 1 130 ? 7.168 -16.125 0.276 1 98.94 130 ARG B N 1
ATOM 2334 C CA . ARG B 1 130 ? 7.066 -17.516 0.722 1 98.94 130 ARG B CA 1
ATOM 2335 C C . ARG B 1 130 ? 5.688 -17.797 1.313 1 98.94 130 ARG B C 1
ATOM 2337 O O . ARG B 1 130 ? 5.23 -17.094 2.207 1 98.94 130 ARG B O 1
ATOM 2344 N N . ILE B 1 131 ? 5.082 -18.875 0.835 1 98.94 131 ILE B N 1
ATOM 2345 C CA . ILE B 1 131 ? 3.834 -19.344 1.428 1 98.94 131 ILE B CA 1
ATOM 2346 C C . ILE B 1 131 ? 4.121 -20.062 2.746 1 98.94 131 ILE B C 1
ATOM 2348 O O . ILE B 1 131 ? 4.859 -21.047 2.773 1 98.94 131 ILE B O 1
ATOM 2352 N N . LEU B 1 132 ? 3.531 -19.562 3.791 1 98.94 132 LEU B N 1
ATOM 2353 C CA . LEU B 1 132 ? 3.74 -20.141 5.109 1 98.94 132 LEU B CA 1
ATOM 2354 C C . LEU B 1 132 ? 2.729 -21.25 5.379 1 98.94 132 LEU B C 1
ATOM 2356 O O . LEU B 1 132 ? 3.068 -22.281 5.965 1 98.94 132 LEU B O 1
ATOM 2360 N N . LYS B 1 133 ? 1.523 -21 4.969 1 98.88 133 LYS B N 1
ATOM 2361 C CA . LYS B 1 133 ? 0.433 -21.953 5.148 1 98.88 133 LYS B CA 1
ATOM 2362 C C . LYS B 1 133 ? -0.714 -21.672 4.188 1 98.88 133 LYS B C 1
ATOM 2364 O O . LYS B 1 133 ? -1.076 -20.516 3.971 1 98.88 133 LYS B O 1
ATOM 2369 N N . LYS B 1 134 ? -1.187 -22.703 3.68 1 98.5 134 LYS B N 1
ATOM 2370 C CA . LYS B 1 134 ? -2.422 -22.641 2.902 1 98.5 134 LYS B CA 1
ATOM 2371 C C . LYS B 1 134 ? -3.504 -23.516 3.529 1 98.5 134 LYS B C 1
ATOM 2373 O O . LYS B 1 134 ? -3.291 -24.703 3.76 1 98.5 134 LYS B O 1
ATOM 2378 N N . THR B 1 135 ? -4.605 -22.922 3.838 1 98.06 135 THR B N 1
ATOM 2379 C CA . THR B 1 135 ? -5.785 -23.656 4.266 1 98.06 135 THR B CA 1
ATOM 2380 C C . THR B 1 135 ? -6.793 -23.766 3.127 1 98.06 135 THR B C 1
ATOM 2382 O O . THR B 1 135 ? -6.488 -23.438 1.981 1 98.06 135 THR B O 1
ATOM 2385 N N . ASN B 1 136 ? -7.98 -24.266 3.479 1 96.19 136 ASN B N 1
ATOM 2386 C CA . ASN B 1 136 ? -9.016 -24.375 2.457 1 96.19 136 ASN B CA 1
ATOM 2387 C C . ASN B 1 136 ? -9.5 -23.016 1.991 1 96.19 136 ASN B C 1
ATOM 2389 O O . ASN B 1 136 ? -9.953 -22.859 0.857 1 96.19 136 ASN B O 1
ATOM 2393 N N . SER B 1 137 ? -9.344 -22.016 2.898 1 97.94 137 SER B N 1
ATOM 2394 C CA . SER B 1 137 ? -9.961 -20.734 2.539 1 97.94 137 SER B CA 1
ATOM 2395 C C . SER B 1 137 ? -8.977 -19.578 2.686 1 97.94 137 SER B C 1
ATOM 2397 O O . SER B 1 137 ? -9.281 -18.453 2.316 1 97.94 137 SER B O 1
ATOM 2399 N N . LEU B 1 138 ? -7.734 -19.906 3.25 1 98.75 138 LEU B N 1
ATOM 2400 C CA . LEU B 1 138 ? -6.801 -18.812 3.494 1 98.75 138 LEU B CA 1
ATOM 2401 C C . LEU B 1 138 ? -5.398 -19.188 3.033 1 98.75 138 LEU B C 1
ATOM 2403 O O . LEU B 1 138 ? -5.004 -20.344 3.104 1 98.75 138 LEU B O 1
ATOM 2407 N N . VAL B 1 139 ? -4.688 -18.219 2.619 1 98.88 139 VAL B N 1
ATOM 2408 C CA . VAL B 1 139 ? -3.258 -18.328 2.361 1 98.88 139 VAL B CA 1
ATOM 2409 C C . VAL B 1 139 ? -2.49 -17.344 3.248 1 98.88 139 VAL B C 1
ATOM 2411 O O . VAL B 1 139 ? -2.764 -16.156 3.236 1 98.88 139 VAL B O 1
ATOM 2414 N N . PHE B 1 140 ? -1.551 -17.859 4.043 1 98.94 140 PHE B N 1
ATOM 2415 C CA . PHE B 1 140 ? -0.63 -17.062 4.844 1 98.94 140 PHE B CA 1
ATOM 2416 C C . PHE B 1 140 ? 0.741 -17 4.18 1 98.94 140 PHE B C 1
ATOM 2418 O O . PHE B 1 140 ? 1.293 -18.016 3.771 1 98.94 140 PHE B O 1
ATOM 2425 N N . LEU B 1 141 ? 1.277 -15.805 4.109 1 98.94 141 LEU B N 1
ATOM 2426 C CA . LEU B 1 141 ? 2.559 -15.711 3.42 1 98.94 141 LEU B CA 1
ATOM 2427 C C . LEU B 1 141 ? 3.43 -14.625 4.031 1 98.94 141 LEU B C 1
ATOM 2429 O O . LEU B 1 141 ? 2.941 -13.797 4.812 1 98.94 141 LEU B O 1
ATOM 2433 N N . PHE B 1 142 ? 4.707 -14.711 3.795 1 98.94 142 PHE B N 1
ATOM 2434 C CA . PHE B 1 142 ? 5.707 -13.703 4.117 1 98.94 142 PHE B CA 1
ATOM 2435 C C . PHE B 1 142 ? 6.402 -13.211 2.855 1 98.94 142 PHE B C 1
ATOM 2437 O O . PHE B 1 142 ? 6.625 -13.984 1.92 1 98.94 142 PHE B O 1
ATOM 2444 N N . CYS B 1 143 ? 6.707 -11.93 2.838 1 98.94 143 CYS B N 1
ATOM 2445 C CA . CYS B 1 143 ? 7.32 -11.312 1.666 1 98.94 143 CYS B CA 1
ATOM 2446 C C . CYS B 1 143 ? 8.398 -10.32 2.072 1 98.94 143 CYS B C 1
ATOM 2448 O O . CYS B 1 143 ? 8.258 -9.617 3.076 1 98.94 143 CYS B O 1
ATOM 2450 N N . GLU B 1 144 ? 9.438 -10.266 1.297 1 98.94 144 GLU B N 1
ATOM 2451 C CA . GLU B 1 144 ? 10.469 -9.242 1.44 1 98.94 144 GLU B CA 1
ATOM 2452 C C . GLU B 1 144 ? 10.773 -8.57 0.102 1 98.94 144 GLU B C 1
ATOM 2454 O O . GLU B 1 144 ? 10.781 -9.234 -0.939 1 98.94 144 GLU B O 1
ATOM 2459 N N . LEU B 1 145 ? 11.016 -7.277 0.154 1 98.94 145 LEU B N 1
ATOM 2460 C CA . LEU B 1 145 ? 11.578 -6.539 -0.971 1 98.94 145 LEU B CA 1
ATOM 2461 C C . LEU B 1 145 ? 13.039 -6.207 -0.722 1 98.94 145 LEU B C 1
ATOM 2463 O O . LEU B 1 145 ? 13.398 -5.73 0.359 1 98.94 145 LEU B O 1
ATOM 2467 N N . LYS B 1 146 ? 13.828 -6.395 -1.77 1 98.94 146 LYS B N 1
ATOM 2468 C CA . LYS B 1 146 ? 15.242 -6.059 -1.672 1 98.94 146 LYS B CA 1
ATOM 2469 C C . LYS B 1 146 ? 15.648 -5.055 -2.75 1 98.94 146 LYS B C 1
ATOM 2471 O O . LYS B 1 146 ? 15.156 -5.121 -3.879 1 98.94 146 LYS B O 1
ATOM 2476 N N . CYS B 1 147 ? 16.469 -4.184 -2.404 1 98.81 147 CYS B N 1
ATOM 2477 C CA . CYS B 1 147 ? 17.188 -3.273 -3.287 1 98.81 147 CYS B CA 1
ATOM 2478 C C . CYS B 1 147 ? 18.688 -3.338 -3.02 1 98.81 147 CYS B C 1
ATOM 2480 O O . CYS B 1 147 ? 19.125 -3.184 -1.879 1 98.81 147 CYS B O 1
ATOM 2482 N N . ASN B 1 148 ? 19.516 -3.574 -4.035 1 97.44 148 ASN B N 1
ATOM 2483 C CA . ASN B 1 148 ? 20.953 -3.734 -3.885 1 97.44 148 ASN B CA 1
ATOM 2484 C C . ASN B 1 148 ? 21.297 -4.727 -2.777 1 97.44 148 ASN B C 1
ATOM 2486 O O . ASN B 1 148 ? 22.125 -4.438 -1.909 1 97.44 148 ASN B O 1
ATOM 2490 N N . ASN B 1 149 ? 20.547 -5.793 -2.777 1 96.88 149 ASN B N 1
ATOM 2491 C CA . ASN B 1 149 ? 20.75 -6.949 -1.916 1 96.88 149 ASN B CA 1
ATOM 2492 C C . ASN B 1 149 ? 20.484 -6.617 -0.452 1 96.88 149 ASN B C 1
ATOM 2494 O O . ASN B 1 149 ? 20.938 -7.332 0.445 1 96.88 149 ASN B O 1
ATOM 2498 N N . LYS B 1 150 ? 19.812 -5.527 -0.216 1 98.69 150 LYS B N 1
ATOM 2499 C CA . LYS B 1 150 ? 19.375 -5.16 1.132 1 98.69 150 LYS B CA 1
ATOM 2500 C C . LYS B 1 150 ? 17.859 -5.137 1.236 1 98.69 150 LYS B C 1
ATOM 2502 O O . LYS B 1 150 ? 17.172 -4.645 0.334 1 98.69 150 LYS B O 1
ATOM 2507 N N . ILE B 1 151 ? 17.406 -5.695 2.385 1 98.94 151 ILE B N 1
ATOM 2508 C CA . ILE B 1 151 ? 15.961 -5.652 2.607 1 98.94 151 ILE B CA 1
ATOM 2509 C C . ILE B 1 151 ? 15.516 -4.207 2.836 1 98.94 151 ILE B C 1
ATOM 2511 O O . ILE B 1 151 ? 16.062 -3.512 3.691 1 98.94 151 ILE B O 1
ATOM 2515 N N . ILE B 1 152 ? 14.492 -3.807 2.068 1 98.94 152 ILE B N 1
ATOM 2516 C CA . ILE B 1 152 ? 14.031 -2.438 2.266 1 98.94 152 ILE B CA 1
ATOM 2517 C C . ILE B 1 152 ? 12.586 -2.447 2.771 1 98.94 152 ILE B C 1
ATOM 2519 O O . ILE B 1 152 ? 12.094 -1.44 3.287 1 98.94 152 ILE B O 1
ATOM 2523 N N . THR B 1 153 ? 11.891 -3.521 2.602 1 98.94 153 THR B N 1
ATOM 2524 C CA . THR B 1 153 ? 10.547 -3.699 3.133 1 98.94 153 THR B CA 1
ATOM 2525 C C . THR B 1 153 ? 10.266 -5.172 3.426 1 98.94 153 THR B C 1
ATOM 2527 O O . THR B 1 153 ? 10.742 -6.055 2.703 1 98.94 153 THR B O 1
ATOM 2530 N N . SER B 1 154 ? 9.539 -5.457 4.418 1 98.94 154 SER B N 1
ATOM 2531 C CA . SER B 1 154 ? 9 -6.789 4.676 1 98.94 154 SER B CA 1
ATOM 2532 C C . SER B 1 154 ? 7.504 -6.738 4.953 1 98.94 154 SER B C 1
ATOM 2534 O O . SER B 1 154 ? 6.965 -5.684 5.301 1 98.94 154 SER B O 1
ATOM 2536 N N . ALA B 1 155 ? 6.863 -7.906 4.793 1 98.94 155 ALA B N 1
ATOM 2537 C CA . ALA B 1 155 ? 5.414 -7.922 4.996 1 98.94 155 ALA B CA 1
ATOM 2538 C C . ALA B 1 155 ? 4.922 -9.32 5.344 1 98.94 155 ALA B C 1
ATOM 2540 O O . ALA B 1 155 ? 5.469 -10.32 4.855 1 98.94 155 ALA B O 1
ATOM 2541 N N . SER B 1 156 ? 3.959 -9.414 6.16 1 98.94 156 SER B N 1
ATOM 2542 C CA . SER B 1 156 ? 3.115 -10.586 6.348 1 98.94 156 SER B CA 1
ATOM 2543 C C . SER B 1 156 ? 1.698 -10.336 5.844 1 98.94 156 SER B C 1
ATOM 2545 O O . SER B 1 156 ? 1.141 -9.258 6.051 1 98.94 156 SER B O 1
ATOM 2547 N N . GLY B 1 157 ? 1.19 -11.312 5.191 1 98.94 157 GLY B N 1
ATOM 2548 C CA . GLY B 1 157 ? -0.124 -11.109 4.605 1 98.94 157 GLY B CA 1
ATOM 2549 C C . GLY B 1 157 ? -1.012 -12.336 4.688 1 98.94 157 GLY B C 1
ATOM 2550 O O . GLY B 1 157 ? -0.52 -13.453 4.863 1 98.94 157 GLY B O 1
ATOM 2551 N N . ILE B 1 158 ? -2.303 -12.062 4.594 1 98.94 158 ILE B N 1
ATOM 2552 C CA . ILE B 1 158 ? -3.34 -13.086 4.527 1 98.94 158 ILE B CA 1
ATOM 2553 C C . ILE B 1 158 ? -4.25 -12.82 3.328 1 98.94 158 ILE B C 1
ATOM 2555 O O . ILE B 1 158 ? -4.719 -11.695 3.137 1 98.94 158 ILE B O 1
ATOM 2559 N N . TRP B 1 159 ? -4.434 -13.812 2.555 1 98.81 159 TRP B N 1
ATOM 2560 C CA . TRP B 1 159 ? -5.375 -13.758 1.439 1 98.81 159 TRP B CA 1
ATOM 2561 C C . TRP B 1 159 ? -6.492 -14.773 1.615 1 98.81 159 TRP B C 1
ATOM 2563 O O . TRP B 1 159 ? -6.258 -15.891 2.088 1 98.81 159 TRP B O 1
ATOM 2573 N N . LYS B 1 160 ? -7.66 -14.391 1.217 1 98.62 160 LYS B N 1
ATOM 2574 C CA . LYS B 1 160 ? -8.805 -15.289 1.197 1 98.62 160 LYS B CA 1
ATOM 2575 C C . LYS B 1 160 ? -9 -15.906 -0.185 1 98.62 160 LYS B C 1
ATOM 2577 O O . LYS B 1 160 ? -8.969 -15.203 -1.195 1 98.62 160 LYS B O 1
ATOM 2582 N N . ILE B 1 161 ? -9.203 -17.172 -0.211 1 98 161 ILE B N 1
ATOM 2583 C CA . ILE B 1 161 ? -9.516 -17.891 -1.442 1 98 161 ILE B CA 1
ATOM 2584 C C . ILE B 1 161 ? -11.023 -17.844 -1.697 1 98 161 ILE B C 1
ATOM 2586 O O . ILE B 1 161 ? -11.812 -18.297 -0.863 1 98 161 ILE B O 1
ATOM 2590 N N . LEU B 1 162 ? -11.367 -17.297 -2.861 1 94.69 162 LEU B N 1
ATOM 2591 C CA . LEU B 1 162 ? -12.789 -17.188 -3.174 1 94.69 162 LEU B CA 1
ATOM 2592 C C . LEU B 1 162 ? -13.281 -18.453 -3.867 1 94.69 162 LEU B C 1
ATOM 2594 O O . LEU B 1 162 ? -12.594 -19 -4.738 1 94.69 162 LEU B O 1
ATOM 2598 N N . LYS B 1 163 ? -14.406 -19.062 -3.371 1 83.56 163 LYS B N 1
ATOM 2599 C CA . LYS B 1 163 ? -14.977 -20.281 -3.949 1 83.56 163 LYS B CA 1
ATOM 2600 C C . LYS B 1 163 ? -15.758 -19.969 -5.219 1 83.56 163 LYS B C 1
ATOM 2602 O O . LYS B 1 163 ? -16.5 -18.984 -5.273 1 83.56 163 LYS B O 1
ATOM 2607 N N . ILE B 1 164 ? -15.32 -20.547 -6.273 1 68.25 164 ILE B N 1
ATOM 2608 C CA . ILE B 1 164 ? -16.109 -20.422 -7.492 1 68.25 164 ILE B CA 1
ATOM 2609 C C . ILE B 1 164 ? -17.422 -21.188 -7.328 1 68.25 164 ILE B C 1
ATOM 2611 O O . ILE B 1 164 ? -17.438 -22.344 -6.906 1 68.25 164 ILE B O 1
ATOM 2615 N N . LYS B 1 165 ? -18.516 -20.406 -7.027 1 57.62 165 LYS B N 1
ATOM 2616 C CA . LYS B 1 165 ? -19.812 -21.078 -6.906 1 57.62 165 LYS B CA 1
ATOM 2617 C C . LYS B 1 165 ? -20.031 -22.062 -8.039 1 57.62 165 LYS B C 1
ATOM 2619 O O . LYS B 1 165 ? -19.844 -21.734 -9.211 1 57.62 165 LYS B O 1
ATOM 2624 N N . SER B 1 166 ? -19.719 -23.281 -7.77 1 53.41 166 SER B N 1
ATOM 2625 C CA . SER B 1 166 ? -20.203 -24.266 -8.734 1 53.41 166 SER B CA 1
ATOM 2626 C C . SER B 1 166 ? -21.656 -24 -9.117 1 53.41 166 SER B C 1
ATOM 2628 O O . SER B 1 166 ? -22.469 -23.625 -8.273 1 53.41 166 SER B O 1
ATOM 2630 N N . SER B 1 167 ? -21.859 -23.453 -10.297 1 48.28 167 SER B N 1
ATOM 2631 C CA . SER B 1 167 ? -23.234 -23.422 -10.781 1 48.28 167 SER B CA 1
ATOM 2632 C C . SER B 1 167 ? -24.016 -24.641 -10.305 1 48.28 167 SER B C 1
ATOM 2634 O O . SER B 1 167 ? -23.547 -25.766 -10.445 1 48.28 167 SER B O 1
ATOM 2636 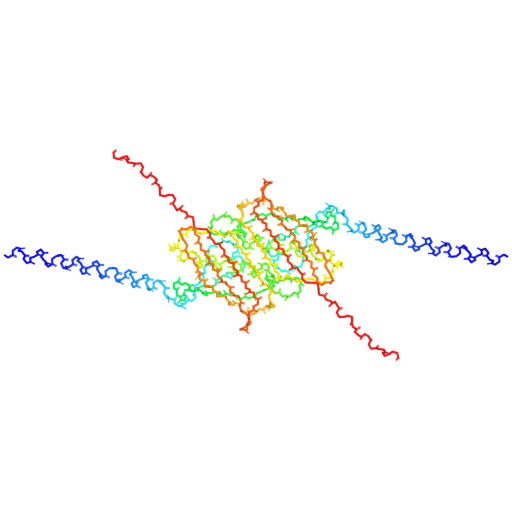N N . ASN B 1 168 ? -24.688 -24.484 -9.234 1 45.19 168 ASN B N 1
ATOM 2637 C CA . ASN B 1 168 ? -25.672 -25.516 -8.945 1 45.19 168 ASN B CA 1
ATOM 2638 C C . ASN B 1 168 ? -26.328 -26.047 -10.219 1 45.19 168 ASN B C 1
ATOM 2640 O O . ASN B 1 168 ? -27.109 -25.328 -10.844 1 45.19 168 ASN B O 1
ATOM 2644 N N . LEU B 1 169 ? -25.688 -26.688 -11.156 1 42.56 169 LEU B N 1
ATOM 2645 C CA . LEU B 1 169 ? -26.531 -27.438 -12.078 1 42.56 169 LEU B CA 1
ATOM 2646 C C . LEU B 1 169 ? -27.594 -28.234 -11.312 1 42.56 169 LEU B C 1
ATOM 2648 O O . LEU B 1 169 ? -27.25 -29.016 -10.422 1 42.56 169 LEU B O 1
ATOM 2652 N N . GLY B 1 170 ? -28.734 -27.609 -10.992 1 41.19 170 GLY B N 1
ATOM 2653 C CA . GLY B 1 170 ? -29.906 -28.375 -10.578 1 41.19 170 GLY B CA 1
ATOM 2654 C C . GLY B 1 170 ? -29.938 -29.781 -11.133 1 41.19 170 GLY B C 1
ATOM 2655 O O . GLY B 1 170 ? -29.312 -30.062 -12.148 1 41.19 170 GLY B O 1
ATOM 2656 N N . PRO B 1 171 ? -30.125 -30.812 -10.305 1 43.31 171 PRO B N 1
ATOM 2657 C CA . PRO B 1 171 ? -30.438 -32.125 -10.836 1 43.31 171 PRO B CA 1
ATOM 2658 C C . PRO B 1 171 ? -31.422 -32.062 -12 1 43.31 171 PRO B C 1
ATOM 2660 O O . PRO B 1 171 ? -32.031 -33.094 -12.344 1 43.31 171 PRO B O 1
ATOM 2663 N N . GLY B 1 172 ? -31.5 -31 -12.766 1 36.12 172 GLY B N 1
ATOM 2664 C CA . GLY B 1 172 ? -32.562 -31.156 -13.75 1 36.12 172 GLY B CA 1
ATOM 2665 C C . GLY B 1 172 ? -32.344 -32.344 -14.68 1 36.12 172 GLY B C 1
ATOM 2666 O O . GLY B 1 172 ? -31.578 -32.219 -15.648 1 36.12 172 GLY B O 1
ATOM 2667 N N . GLY B 1 173 ? -31.844 -33.594 -14.164 1 26.11 173 GLY B N 1
ATOM 2668 C CA . GLY B 1 173 ? -32.5 -34.656 -14.93 1 26.11 173 GLY B CA 1
ATOM 2669 C C . GLY B 1 173 ? -34 -34.719 -14.656 1 26.11 173 GLY B C 1
ATOM 2670 O O . GLY B 1 173 ? -34.469 -34.188 -13.664 1 26.11 173 GLY B O 1
#

InterPro domains:
  IPR006683 Thioesterase domain [PF03061] (78-147)
  IPR029069 HotDog domain superfamily [SSF54637] (44-160)

pLDDT: mean 86.3, std 19.96, range [25.11, 98.94]